Protein AF-A0A2H3D5H8-F1 (afdb_monomer)

Structure (mmCIF, N/CA/C/O backbone):
data_AF-A0A2H3D5H8-F1
#
_entry.id   AF-A0A2H3D5H8-F1
#
loop_
_atom_site.group_PDB
_atom_site.id
_atom_site.type_symbol
_atom_site.label_atom_id
_atom_site.label_alt_id
_atom_site.label_comp_id
_atom_site.label_asym_id
_atom_site.label_entity_id
_atom_site.label_seq_id
_atom_site.pdbx_PDB_ins_code
_atom_site.Cartn_x
_atom_site.Cartn_y
_atom_site.Cartn_z
_atom_site.occupancy
_atom_site.B_iso_or_equiv
_atom_site.auth_seq_id
_atom_site.auth_comp_id
_atom_site.auth_asym_id
_atom_site.auth_atom_id
_atom_site.pdbx_PDB_model_num
ATOM 1 N N . MET A 1 1 ? 24.869 -3.828 25.565 1.00 34.78 1 MET A N 1
ATOM 2 C CA . MET A 1 1 ? 23.868 -3.645 24.497 1.00 34.78 1 MET A CA 1
ATOM 3 C C . MET A 1 1 ? 23.436 -5.035 24.095 1.00 34.78 1 MET A C 1
ATOM 5 O O . MET A 1 1 ? 24.315 -5.829 23.797 1.00 34.78 1 MET A O 1
ATOM 9 N N . ALA A 1 2 ? 22.159 -5.380 24.257 1.00 37.31 2 ALA A N 1
ATOM 10 C CA . ALA A 1 2 ? 21.691 -6.718 23.914 1.00 37.31 2 ALA A CA 1
ATOM 11 C C . ALA A 1 2 ? 21.832 -6.915 22.401 1.00 37.31 2 ALA A C 1
ATOM 13 O O . ALA A 1 2 ? 21.353 -6.075 21.639 1.00 37.31 2 ALA A O 1
ATOM 14 N N . ASP A 1 3 ? 22.508 -7.988 21.995 1.00 39.09 3 ASP A N 1
ATOM 15 C CA . ASP A 1 3 ? 22.533 -8.456 20.615 1.00 39.09 3 ASP A CA 1
ATOM 16 C C . ASP A 1 3 ? 21.090 -8.703 20.166 1.00 39.09 3 ASP A C 1
ATOM 18 O O . ASP A 1 3 ? 20.450 -9.685 20.550 1.00 39.09 3 ASP A O 1
ATOM 22 N N . ILE A 1 4 ? 20.545 -7.773 19.382 1.00 49.34 4 ILE A N 1
ATOM 23 C CA . ILE A 1 4 ? 19.274 -7.974 18.695 1.00 49.34 4 ILE A CA 1
ATOM 24 C C . ILE A 1 4 ? 19.578 -8.979 17.591 1.00 49.34 4 ILE A C 1
ATOM 26 O O . ILE A 1 4 ? 20.107 -8.628 16.540 1.00 49.34 4 ILE A O 1
ATOM 30 N N . ASN A 1 5 ? 19.298 -10.246 17.877 1.00 44.00 5 ASN A N 1
ATOM 31 C CA . ASN A 1 5 ? 19.386 -11.337 16.924 1.00 44.00 5 ASN A CA 1
ATOM 32 C C . ASN A 1 5 ? 18.582 -10.958 15.665 1.00 44.00 5 ASN A C 1
ATOM 34 O O . ASN A 1 5 ? 17.356 -10.887 15.701 1.00 44.00 5 ASN A O 1
ATOM 38 N N . THR A 1 6 ? 19.279 -10.661 14.566 1.00 50.69 6 THR A N 1
ATOM 39 C CA . THR A 1 6 ? 18.721 -10.224 13.273 1.00 50.69 6 THR A CA 1
ATOM 40 C C . THR A 1 6 ? 18.029 -11.349 12.500 1.00 50.69 6 THR A C 1
ATOM 42 O O . THR A 1 6 ? 17.528 -11.131 11.398 1.00 50.69 6 THR A O 1
ATOM 45 N N . SER A 1 7 ? 17.946 -12.548 13.079 1.00 55.38 7 SER A N 1
ATOM 46 C CA . SER A 1 7 ? 17.037 -13.593 12.626 1.00 55.38 7 SER A CA 1
ATOM 47 C C . SER A 1 7 ? 15.598 -13.124 12.829 1.00 55.38 7 SER A C 1
ATOM 49 O O . SER A 1 7 ? 15.135 -13.010 13.965 1.00 55.38 7 SER A O 1
ATOM 51 N N . ILE A 1 8 ? 14.844 -12.940 11.738 1.00 60.12 8 ILE A N 1
ATOM 52 C CA . ILE A 1 8 ? 13.381 -13.050 11.813 1.00 60.12 8 ILE A CA 1
ATOM 53 C C . ILE A 1 8 ? 13.116 -14.368 12.540 1.00 60.12 8 ILE A C 1
ATOM 55 O O . ILE A 1 8 ? 13.592 -15.417 12.106 1.00 60.12 8 ILE A O 1
ATOM 59 N N . SER A 1 9 ? 12.464 -14.306 13.701 1.00 73.94 9 SER A N 1
ATOM 60 C CA . SER A 1 9 ? 12.159 -15.517 14.458 1.00 73.94 9 SER A CA 1
ATOM 61 C C . SER A 1 9 ? 11.411 -16.476 13.534 1.00 73.94 9 SER A C 1
ATOM 63 O O . SER A 1 9 ? 10.476 -16.043 12.859 1.00 73.94 9 SER A O 1
ATOM 65 N N . THR A 1 10 ? 11.793 -17.756 13.501 1.00 77.75 10 THR A N 1
ATOM 66 C CA . THR A 1 10 ? 11.101 -18.815 12.738 1.00 77.75 10 THR A CA 1
ATOM 67 C C . THR A 1 10 ? 9.586 -18.770 12.941 1.00 77.75 10 THR A C 1
ATOM 69 O O . THR A 1 10 ? 8.817 -19.053 12.030 1.00 77.75 10 THR A O 1
ATOM 72 N N . PHE A 1 11 ? 9.153 -18.328 14.124 1.00 79.81 11 PHE A N 1
ATOM 73 C CA . PHE A 1 11 ? 7.761 -18.025 14.418 1.00 79.81 11 PHE A CA 1
ATOM 74 C C . PHE A 1 11 ? 7.143 -17.023 13.424 1.00 79.81 11 PHE A C 1
ATOM 76 O O . PHE A 1 11 ? 6.135 -17.329 12.800 1.00 79.81 11 PHE A O 1
ATOM 83 N N . ILE A 1 12 ? 7.753 -15.848 13.229 1.00 78.88 12 ILE A N 1
ATOM 84 C CA . ILE A 1 12 ? 7.226 -14.779 12.363 1.00 78.88 12 ILE A CA 1
ATOM 85 C C . ILE A 1 12 ? 7.190 -15.225 10.897 1.00 78.88 12 ILE A C 1
ATOM 87 O O . ILE A 1 12 ? 6.209 -14.951 10.203 1.00 78.88 12 ILE A O 1
ATOM 91 N N . SER A 1 13 ? 8.227 -15.911 10.407 1.00 76.25 13 SER A N 1
ATOM 92 C CA . SER A 1 13 ? 8.250 -16.374 9.013 1.00 76.25 13 SER A CA 1
ATOM 93 C C . SER A 1 13 ? 7.143 -17.396 8.740 1.00 76.25 13 SER A C 1
ATOM 95 O O . SER A 1 13 ? 6.462 -17.283 7.725 1.00 76.25 13 SER A O 1
ATOM 97 N N . GLN A 1 14 ? 6.873 -18.300 9.684 1.00 82.88 14 GLN A N 1
ATOM 98 C CA . GLN A 1 14 ? 5.857 -19.350 9.555 1.00 82.88 14 GLN A CA 1
ATOM 99 C C . GLN A 1 14 ? 4.418 -18.906 9.838 1.00 82.88 14 GLN A C 1
ATOM 101 O O . GLN A 1 14 ? 3.493 -19.657 9.533 1.00 82.88 14 GLN A O 1
ATOM 106 N N . LEU A 1 15 ? 4.181 -17.714 10.396 1.00 84.88 15 LEU A N 1
ATOM 107 C CA . LEU A 1 15 ? 2.810 -17.230 10.581 1.00 84.88 15 LEU A CA 1
ATOM 108 C C . LEU A 1 15 ? 2.105 -17.098 9.223 1.00 84.88 15 LEU A C 1
ATOM 110 O O . LEU A 1 15 ? 2.704 -16.518 8.314 1.00 84.88 15 LEU A O 1
ATOM 114 N N . PRO A 1 16 ? 0.870 -17.598 9.054 1.00 85.81 16 PRO A N 1
ATOM 115 C CA . PRO A 1 16 ? 0.063 -17.257 7.891 1.00 85.81 16 PRO A CA 1
ATOM 116 C C . PRO A 1 16 ? -0.276 -15.768 7.959 1.00 85.81 16 PRO A C 1
ATOM 118 O O . PRO A 1 16 ? -0.695 -15.264 9.005 1.00 85.81 16 PRO A O 1
ATOM 121 N N . LYS A 1 17 ? -0.043 -15.047 6.864 1.00 85.19 17 LYS A N 1
ATOM 122 C CA . LYS A 1 17 ? -0.204 -13.588 6.812 1.00 85.19 17 LYS A CA 1
ATOM 123 C C . LYS A 1 17 ? -1.274 -13.188 5.813 1.00 85.19 17 LYS A C 1
ATOM 125 O O . LYS A 1 17 ? -1.493 -13.859 4.806 1.00 85.19 17 LYS A O 1
ATOM 130 N N . VAL A 1 18 ? -1.899 -12.057 6.101 1.00 86.19 18 VAL A N 1
ATOM 131 C CA . VAL A 1 18 ? -2.872 -11.398 5.238 1.00 86.19 18 VAL A CA 1
ATOM 132 C C . VAL A 1 18 ? -2.336 -10.005 4.925 1.00 86.19 18 VAL A C 1
ATOM 134 O O . VAL A 1 18 ? -1.946 -9.271 5.834 1.00 86.19 18 VAL A O 1
ATOM 137 N N . VAL A 1 19 ? -2.295 -9.652 3.645 1.00 86.38 19 VAL A N 1
ATOM 138 C CA . VAL A 1 19 ? -1.956 -8.303 3.176 1.00 86.38 19 VAL A CA 1
ATOM 139 C C . VAL A 1 19 ? -3.246 -7.646 2.714 1.00 86.38 19 VAL A C 1
ATOM 141 O O . VAL A 1 19 ? -3.941 -8.177 1.864 1.00 86.38 19 VAL A O 1
ATOM 144 N N . LEU A 1 20 ? -3.615 -6.521 3.297 1.00 85.62 20 LEU A N 1
ATOM 145 C CA . LEU A 1 20 ? -4.859 -5.817 2.992 1.00 85.62 20 LEU A CA 1
ATOM 146 C C . LEU A 1 20 ? -4.606 -4.471 2.306 1.00 85.62 20 LEU A C 1
ATOM 148 O O . LEU A 1 20 ? -5.529 -3.872 1.757 1.00 85.62 20 LEU A O 1
ATOM 152 N N . HIS A 1 21 ? -3.367 -3.993 2.339 1.00 85.69 21 HIS A N 1
ATOM 153 C CA . HIS A 1 21 ? -2.929 -2.721 1.809 1.00 85.69 21 HIS A CA 1
ATOM 154 C C . HIS A 1 21 ? -1.559 -2.876 1.154 1.00 85.69 21 HIS A C 1
ATOM 156 O O . HIS A 1 21 ? -0.512 -2.701 1.776 1.00 85.69 21 HIS A O 1
ATOM 162 N N . VAL A 1 22 ? -1.562 -3.087 -0.160 1.00 83.75 22 VAL A N 1
ATOM 163 C CA . VAL A 1 22 ? -0.342 -3.021 -0.965 1.00 83.75 22 VAL A CA 1
ATOM 164 C C . VAL A 1 22 ? -0.589 -2.312 -2.287 1.00 83.75 22 VAL A C 1
ATOM 166 O O . VAL A 1 22 ? -1.547 -2.590 -3.010 1.00 83.75 22 VAL A O 1
ATOM 169 N N . HIS A 1 23 ? 0.312 -1.391 -2.619 1.00 83.19 23 HIS A N 1
ATOM 170 C CA . HIS A 1 23 ? 0.364 -0.766 -3.937 1.00 83.19 23 HIS A CA 1
ATOM 171 C C . HIS A 1 23 ? 1.245 -1.627 -4.830 1.00 83.19 23 HIS A C 1
ATOM 173 O O . HIS A 1 23 ? 2.468 -1.498 -4.775 1.00 83.19 23 HIS A O 1
ATOM 179 N N . ILE A 1 24 ? 0.648 -2.489 -5.657 1.00 83.88 24 ILE A N 1
ATOM 180 C CA . ILE A 1 24 ? 1.409 -3.453 -6.471 1.00 83.88 24 ILE A CA 1
ATOM 181 C C . ILE A 1 24 ? 2.462 -2.778 -7.358 1.00 83.88 24 ILE A C 1
ATOM 183 O O . ILE A 1 24 ? 3.596 -3.224 -7.458 1.00 83.88 24 ILE A O 1
ATOM 187 N N . LYS A 1 25 ? 2.151 -1.617 -7.938 1.00 83.62 25 LYS A N 1
ATOM 188 C CA . LYS A 1 25 ? 3.113 -0.850 -8.751 1.00 83.62 25 LYS A CA 1
ATOM 189 C C . LYS A 1 25 ? 4.334 -0.398 -7.941 1.00 83.62 25 LYS A C 1
ATOM 191 O O . LYS A 1 25 ? 5.420 -0.226 -8.480 1.00 83.62 25 LYS A O 1
ATOM 196 N N . GLY A 1 26 ? 4.171 -0.265 -6.628 1.00 81.12 26 GLY A N 1
ATOM 197 C CA . GLY A 1 26 ? 5.237 0.046 -5.691 1.00 81.12 26 GLY A CA 1
ATOM 198 C C . GLY A 1 26 ? 6.045 -1.175 -5.264 1.00 81.12 26 GLY A C 1
ATOM 199 O O . GLY A 1 26 ? 7.067 -0.996 -4.611 1.00 81.12 26 GLY A O 1
ATOM 200 N N . THR A 1 27 ? 5.638 -2.401 -5.599 1.00 85.12 27 THR A N 1
ATOM 201 C CA . THR A 1 27 ? 6.400 -3.626 -5.302 1.00 85.12 27 THR A CA 1
ATOM 202 C C . THR A 1 27 ? 7.392 -3.985 -6.402 1.00 85.12 27 THR A C 1
ATOM 204 O O . THR A 1 27 ? 8.025 -5.028 -6.310 1.00 85.12 27 THR A O 1
ATOM 207 N N . LEU A 1 28 ? 7.539 -3.140 -7.430 1.00 87.81 28 LEU A N 1
ATOM 208 C CA . LEU A 1 28 ? 8.429 -3.366 -8.566 1.00 87.81 28 LEU A CA 1
ATOM 209 C C . LEU A 1 28 ? 9.888 -3.561 -8.103 1.00 87.81 28 LEU A C 1
ATOM 211 O O . LEU A 1 28 ? 10.517 -2.595 -7.651 1.00 87.81 28 LEU A O 1
ATOM 215 N N . PRO A 1 29 ? 10.464 -4.772 -8.244 1.00 89.19 29 PRO A N 1
ATOM 216 C CA . PRO A 1 29 ? 11.865 -5.002 -7.917 1.00 89.19 29 PRO A CA 1
ATOM 217 C C . PRO A 1 29 ? 12.779 -4.186 -8.833 1.00 89.19 29 PRO A C 1
ATOM 219 O O . PRO A 1 29 ? 12.492 -4.016 -10.016 1.00 89.19 29 PRO A O 1
ATOM 222 N N . LEU A 1 30 ? 13.927 -3.723 -8.325 1.00 89.50 30 LEU A N 1
ATOM 223 C CA . LEU A 1 30 ? 14.873 -2.949 -9.145 1.00 89.50 30 LEU A CA 1
ATOM 224 C C . LEU A 1 30 ? 15.433 -3.757 -10.322 1.00 89.50 30 LEU A C 1
ATOM 226 O O . LEU A 1 30 ? 15.722 -3.182 -11.371 1.00 89.50 30 LEU A O 1
ATOM 230 N N . SER A 1 31 ? 15.579 -5.075 -10.162 1.00 91.75 31 SER A N 1
ATOM 231 C CA . SER A 1 31 ? 15.957 -5.988 -11.245 1.00 91.75 31 SER A CA 1
ATOM 232 C C . SER A 1 31 ? 14.922 -5.963 -12.367 1.00 91.75 31 SER A C 1
ATOM 234 O O . SER A 1 31 ? 15.282 -5.731 -13.520 1.00 91.75 31 SER A O 1
ATOM 236 N N . LEU A 1 32 ? 13.639 -6.121 -12.026 1.00 92.62 32 LEU A N 1
ATOM 237 C CA . LEU A 1 32 ? 12.551 -6.066 -12.996 1.00 92.62 32 LEU A CA 1
ATOM 238 C C . LEU A 1 32 ? 12.428 -4.666 -13.608 1.00 92.62 32 LEU A C 1
ATOM 240 O O . LEU A 1 32 ? 12.324 -4.563 -14.825 1.00 92.62 32 LEU A O 1
ATOM 244 N N . HIS A 1 33 ? 12.538 -3.595 -12.812 1.00 91.69 33 HIS A N 1
ATOM 245 C CA . HIS A 1 33 ? 12.578 -2.217 -13.316 1.00 91.69 33 HIS A CA 1
ATOM 246 C C . HIS A 1 33 ? 13.625 -2.086 -14.429 1.00 91.69 33 HIS A C 1
ATOM 248 O O . HIS A 1 33 ? 13.322 -1.633 -15.532 1.00 91.69 33 HIS A O 1
ATOM 254 N N . TRP A 1 34 ? 14.860 -2.511 -14.157 1.00 92.94 34 TRP A N 1
ATOM 255 C CA . TRP A 1 34 ? 15.971 -2.431 -15.103 1.00 92.94 34 TRP A CA 1
ATOM 256 C C . TRP A 1 34 ? 15.736 -3.249 -16.381 1.00 92.94 34 TRP A C 1
ATOM 258 O O . TRP A 1 34 ? 16.062 -2.796 -17.481 1.00 92.94 34 TRP A O 1
ATOM 268 N N . CYS A 1 35 ? 15.172 -4.451 -16.255 1.00 94.81 35 CYS A N 1
ATOM 269 C CA . CYS A 1 35 ? 14.809 -5.286 -17.398 1.00 94.81 35 CYS A CA 1
ATOM 270 C C . CYS A 1 35 ? 13.719 -4.632 -18.256 1.00 94.81 35 CYS A C 1
ATOM 272 O O . CYS A 1 35 ? 13.862 -4.565 -19.477 1.00 94.81 35 CYS A O 1
ATOM 274 N N . LEU A 1 36 ? 12.669 -4.102 -17.626 1.00 95.00 36 LEU A N 1
ATOM 275 C CA . LEU A 1 36 ? 11.554 -3.454 -18.312 1.00 95.00 36 LEU A CA 1
ATOM 276 C C . LEU A 1 36 ? 11.969 -2.154 -19.002 1.00 95.00 36 LEU A C 1
ATOM 278 O O . LEU A 1 36 ? 11.566 -1.919 -20.136 1.00 95.00 36 LEU A O 1
ATOM 282 N N . ALA A 1 37 ? 12.834 -1.348 -18.380 1.00 93.69 37 ALA A N 1
ATOM 283 C CA . ALA A 1 37 ? 13.357 -0.134 -19.005 1.00 93.69 37 ALA A CA 1
ATOM 284 C C . ALA A 1 37 ? 14.056 -0.433 -20.339 1.00 93.69 37 ALA A C 1
ATOM 286 O O . ALA A 1 37 ? 13.830 0.253 -21.333 1.00 93.69 37 ALA A O 1
ATOM 287 N N . GLN A 1 38 ? 14.867 -1.495 -20.380 1.00 93.81 38 GLN A N 1
ATOM 288 C CA . GLN A 1 38 ? 15.534 -1.934 -21.607 1.00 93.81 38 GLN A CA 1
ATOM 289 C C . GLN A 1 38 ? 14.546 -2.514 -22.620 1.00 93.81 38 GLN A C 1
ATOM 291 O O . GLN A 1 38 ? 14.596 -2.135 -23.789 1.00 93.81 38 GLN A O 1
ATOM 296 N N . LYS A 1 39 ? 13.645 -3.403 -22.175 1.00 96.00 39 LYS A N 1
ATOM 297 C CA . LYS A 1 39 ? 12.607 -4.023 -23.017 1.00 96.00 39 LYS A CA 1
ATOM 298 C C . LYS A 1 39 ? 11.759 -2.966 -23.728 1.00 96.00 39 LYS A C 1
ATOM 300 O O . LYS A 1 39 ? 11.499 -3.089 -24.919 1.00 96.00 39 LYS A O 1
ATOM 305 N N . ASN A 1 40 ? 11.365 -1.928 -22.995 1.00 95.38 40 ASN A N 1
ATOM 306 C CA . ASN A 1 40 ? 10.438 -0.897 -23.449 1.00 95.38 40 ASN A CA 1
ATOM 307 C C . ASN A 1 40 ? 11.137 0.368 -23.973 1.00 95.38 40 ASN A C 1
ATOM 309 O O . ASN A 1 40 ? 10.473 1.369 -24.231 1.00 95.38 40 ASN A O 1
ATOM 313 N N . TYR A 1 41 ? 12.465 0.338 -24.142 1.00 93.94 41 TYR A N 1
ATOM 314 C CA . TYR A 1 41 ? 13.269 1.461 -24.640 1.00 93.94 41 TYR A CA 1
ATOM 315 C C . TYR A 1 41 ? 13.082 2.769 -23.847 1.00 93.94 41 TYR A C 1
ATOM 317 O O . TYR A 1 41 ? 13.181 3.865 -24.404 1.00 93.94 41 TYR A O 1
ATOM 325 N N . ILE A 1 42 ? 12.834 2.665 -22.539 1.00 91.75 42 ILE A N 1
ATOM 326 C CA . ILE A 1 42 ? 12.686 3.816 -21.647 1.00 91.75 42 ILE A CA 1
ATOM 327 C C . ILE A 1 42 ? 14.082 4.305 -21.238 1.00 91.75 42 ILE A C 1
ATOM 329 O O . ILE A 1 42 ? 14.846 3.554 -20.622 1.00 91.75 42 ILE A O 1
ATOM 333 N N . PRO A 1 43 ? 14.458 5.553 -21.567 1.00 88.38 43 PRO A N 1
ATOM 334 C CA . PRO A 1 43 ? 15.763 6.078 -21.205 1.00 88.38 43 PRO A CA 1
ATOM 335 C C . PRO A 1 43 ? 15.852 6.298 -19.692 1.00 88.38 43 PRO A C 1
ATOM 337 O O . PRO A 1 43 ? 14.982 6.921 -19.090 1.00 88.38 43 PRO A O 1
ATOM 340 N N . LEU A 1 44 ? 16.961 5.864 -19.089 1.00 85.00 44 LEU A N 1
ATOM 341 C CA . LEU A 1 44 ? 17.262 6.058 -17.667 1.00 85.00 44 LEU A CA 1
ATOM 342 C C . LEU A 1 44 ? 18.440 7.039 -17.486 1.00 85.00 44 LEU A C 1
ATOM 344 O O . LEU A 1 44 ? 19.526 6.641 -17.056 1.00 8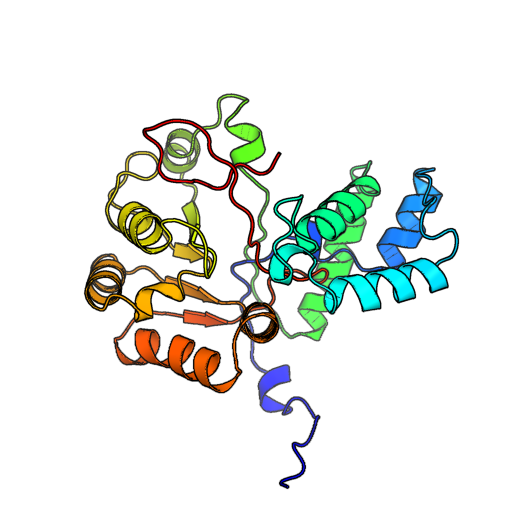5.00 44 LEU A O 1
ATOM 348 N N . PRO A 1 45 ? 18.284 8.332 -17.836 1.00 76.12 45 PRO A N 1
ATOM 349 C CA . PRO A 1 45 ? 19.406 9.270 -17.948 1.00 76.12 45 PRO A CA 1
ATOM 350 C C . PRO A 1 45 ? 20.106 9.542 -16.611 1.00 76.12 45 PRO A C 1
ATOM 352 O O . PRO A 1 45 ? 21.305 9.804 -16.579 1.00 76.12 45 PRO A O 1
ATOM 355 N N . LEU A 1 46 ? 19.374 9.455 -15.498 1.00 75.44 46 LEU A N 1
ATOM 356 C CA . LEU A 1 46 ? 19.917 9.666 -14.155 1.00 75.44 46 LEU A CA 1
ATOM 357 C C . LEU A 1 46 ? 20.707 8.452 -13.631 1.00 75.44 46 LEU A C 1
ATOM 359 O O . LEU A 1 46 ? 21.417 8.568 -12.634 1.00 75.44 46 LEU A O 1
ATOM 363 N N . TYR A 1 47 ? 20.577 7.286 -14.267 1.00 81.56 47 TYR A N 1
ATOM 364 C CA . TYR A 1 47 ? 21.184 6.033 -13.822 1.00 81.56 47 TYR A CA 1
ATOM 365 C C . TYR A 1 47 ? 21.401 5.092 -15.019 1.00 81.56 47 TYR A C 1
ATOM 367 O O . TYR A 1 47 ? 20.639 4.151 -15.232 1.00 81.56 47 TYR A O 1
ATOM 375 N N . PRO A 1 48 ? 22.492 5.292 -15.783 1.00 81.56 48 PRO A N 1
ATOM 376 C CA . PRO A 1 48 ? 22.736 4.561 -17.030 1.00 81.56 48 PRO A CA 1
ATOM 377 C C . PRO A 1 48 ? 23.138 3.090 -16.831 1.00 81.56 48 PRO A C 1
ATOM 379 O O . PRO A 1 48 ? 23.435 2.400 -17.800 1.00 81.56 48 PRO A O 1
ATOM 382 N N . THR A 1 49 ? 23.207 2.601 -15.589 1.00 89.12 49 THR A N 1
ATOM 383 C CA . THR A 1 49 ? 23.595 1.223 -15.264 1.00 89.12 49 THR A CA 1
ATOM 384 C C . THR A 1 49 ? 22.714 0.671 -14.150 1.00 89.12 49 THR A C 1
ATOM 386 O O . THR A 1 49 ? 22.269 1.414 -13.274 1.00 89.12 49 THR A O 1
ATOM 389 N N . TYR A 1 50 ? 22.561 -0.653 -14.096 1.00 89.88 50 TYR A N 1
ATOM 390 C CA . TYR A 1 50 ? 21.845 -1.302 -12.998 1.00 89.88 50 TYR A CA 1
ATOM 391 C C . TYR A 1 50 ? 22.445 -0.960 -11.622 1.00 89.88 50 TYR A C 1
ATOM 393 O O . TYR A 1 50 ? 21.733 -0.710 -10.651 1.00 89.88 50 TYR A O 1
ATOM 401 N N . LYS A 1 51 ? 23.777 -0.856 -11.545 1.00 91.25 51 LYS A N 1
ATOM 402 C CA . LYS A 1 51 ? 24.479 -0.473 -10.314 1.00 91.25 51 LYS A CA 1
ATOM 403 C C . LYS A 1 51 ? 24.144 0.957 -9.876 1.00 91.25 51 LYS A C 1
ATOM 405 O O . LYS A 1 51 ? 23.967 1.191 -8.682 1.00 91.25 51 LYS A O 1
ATOM 410 N N . SER A 1 52 ? 24.056 1.907 -10.810 1.00 88.56 52 SER A N 1
ATOM 411 C CA . SER A 1 52 ? 23.674 3.286 -10.483 1.00 88.56 52 SER A CA 1
ATOM 412 C C . SER A 1 52 ? 22.194 3.411 -10.121 1.00 88.56 52 SER A C 1
ATOM 414 O O . SER A 1 52 ? 21.878 4.216 -9.249 1.00 88.56 52 SER A O 1
ATOM 416 N N . LEU A 1 53 ? 21.314 2.570 -10.679 1.00 86.50 53 LEU A N 1
ATOM 417 C CA . LEU A 1 53 ? 19.915 2.466 -10.247 1.00 86.50 53 LEU A CA 1
ATOM 418 C C . LEU A 1 53 ? 19.820 2.028 -8.776 1.00 86.50 53 LEU A C 1
ATOM 420 O O . LEU A 1 53 ? 19.167 2.697 -7.975 1.00 86.50 53 LEU A O 1
ATOM 424 N N . ILE A 1 54 ? 20.524 0.954 -8.397 1.00 86.12 54 ILE A N 1
ATOM 425 C CA . ILE A 1 54 ? 20.576 0.482 -7.001 1.00 86.12 54 ILE A CA 1
ATOM 426 C C . ILE A 1 54 ? 21.101 1.582 -6.072 1.00 86.12 54 ILE A C 1
ATOM 428 O O . ILE A 1 54 ? 20.501 1.851 -5.031 1.00 86.12 54 ILE A O 1
ATOM 432 N N . ALA A 1 55 ? 22.207 2.233 -6.448 1.00 85.19 55 ALA A N 1
ATOM 433 C CA . ALA A 1 55 ? 22.808 3.294 -5.645 1.00 85.19 55 ALA A CA 1
ATOM 434 C C . ALA A 1 55 ? 21.860 4.489 -5.459 1.00 85.19 55 ALA A C 1
ATOM 436 O O . ALA A 1 55 ? 21.744 5.013 -4.352 1.00 85.19 55 ALA A O 1
ATOM 437 N N . LEU A 1 56 ? 21.143 4.890 -6.513 1.00 81.81 56 LEU A N 1
ATOM 438 C CA . LEU A 1 56 ? 20.163 5.967 -6.433 1.00 81.81 56 LEU A CA 1
ATOM 439 C C . LEU A 1 56 ? 19.033 5.615 -5.469 1.00 81.81 56 LEU A C 1
ATOM 441 O O . LEU A 1 56 ? 18.710 6.419 -4.599 1.00 81.81 56 LEU A O 1
ATOM 445 N N . TYR A 1 57 ? 18.446 4.425 -5.591 1.00 78.88 57 TYR A N 1
ATOM 446 C CA . TYR A 1 57 ? 17.353 4.025 -4.709 1.00 78.88 57 TYR A CA 1
ATOM 447 C C . TYR A 1 57 ? 17.824 3.892 -3.256 1.00 78.88 57 TYR A C 1
ATOM 449 O O . TYR A 1 57 ? 17.120 4.343 -2.358 1.00 78.88 57 TYR A O 1
ATOM 4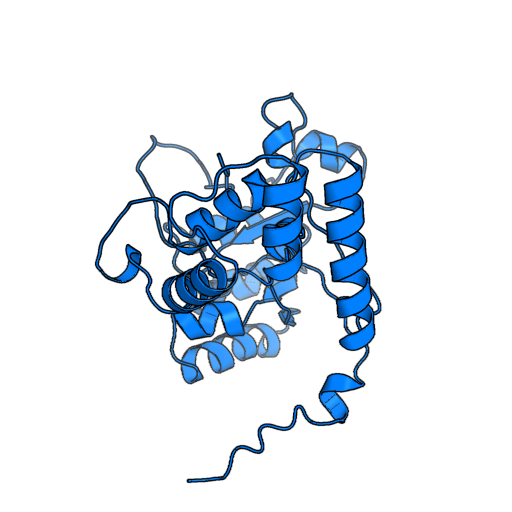57 N N . ALA A 1 58 ? 19.045 3.408 -3.004 1.00 78.06 58 ALA A N 1
ATOM 458 C CA . ALA A 1 58 ? 19.639 3.409 -1.662 1.00 78.06 58 ALA A CA 1
ATOM 459 C C . ALA A 1 58 ? 19.739 4.821 -1.051 1.00 78.06 58 ALA A C 1
ATOM 461 O O . ALA A 1 58 ? 19.544 4.989 0.154 1.00 78.06 58 ALA A O 1
ATOM 462 N N . ILE A 1 59 ? 19.993 5.842 -1.874 1.00 75.56 59 ILE A N 1
ATOM 463 C CA . ILE A 1 59 ? 19.981 7.250 -1.457 1.00 75.56 59 ILE A CA 1
ATOM 464 C C . ILE A 1 59 ? 18.541 7.734 -1.266 1.00 75.56 59 ILE A C 1
ATOM 466 O O . ILE A 1 59 ? 18.215 8.231 -0.194 1.00 75.56 59 ILE A O 1
ATOM 470 N N . MET A 1 60 ? 17.660 7.561 -2.255 1.00 72.12 60 MET A N 1
ATOM 471 C CA . MET A 1 60 ? 16.263 8.025 -2.202 1.00 72.12 60 MET A CA 1
ATOM 472 C C . MET A 1 60 ? 15.484 7.427 -1.026 1.00 72.12 60 MET A C 1
ATOM 474 O O . MET A 1 60 ? 14.617 8.088 -0.460 1.00 72.12 60 MET A O 1
ATOM 478 N N . TYR A 1 61 ? 15.809 6.199 -0.616 1.00 65.50 61 TYR A N 1
ATOM 479 C CA . TYR A 1 61 ? 15.192 5.574 0.551 1.00 65.50 61 TYR A CA 1
ATOM 480 C C . TYR A 1 61 ? 15.575 6.233 1.879 1.00 65.50 61 TYR A C 1
ATOM 482 O O . TYR A 1 61 ? 14.779 6.174 2.817 1.00 65.50 61 TYR A O 1
ATOM 490 N N . ASN A 1 62 ? 16.753 6.855 1.957 1.00 66.88 62 ASN A N 1
ATOM 491 C CA . ASN A 1 62 ? 17.299 7.433 3.187 1.00 66.88 62 ASN A CA 1
ATOM 492 C C . ASN A 1 62 ? 17.286 8.972 3.191 1.00 66.88 62 ASN A C 1
ATOM 494 O O . ASN A 1 62 ? 17.279 9.583 4.256 1.00 66.88 62 ASN A O 1
ATOM 498 N N . HIS A 1 63 ? 17.248 9.611 2.021 1.00 67.81 63 HIS A N 1
ATOM 499 C CA . HIS A 1 63 ? 17.290 11.062 1.864 1.00 67.81 63 HIS A CA 1
ATOM 500 C C . HIS A 1 63 ? 15.935 11.604 1.422 1.00 67.81 63 HIS A C 1
ATOM 502 O O . HIS A 1 63 ? 15.537 11.455 0.273 1.00 67.81 63 HIS A O 1
ATOM 508 N N . ARG A 1 64 ? 15.246 12.268 2.352 1.00 68.94 64 ARG A N 1
ATOM 509 C CA . ARG A 1 64 ? 13.909 12.842 2.167 1.00 68.94 64 ARG A CA 1
ATOM 510 C C . ARG A 1 64 ? 14.025 14.356 2.045 1.00 68.94 64 ARG A C 1
ATOM 512 O O . ARG A 1 64 ? 14.281 15.031 3.040 1.00 68.94 64 ARG A O 1
ATOM 519 N N . GLN A 1 65 ? 13.857 14.882 0.838 1.00 67.69 65 GLN A N 1
ATOM 520 C CA . GLN A 1 65 ? 13.982 16.322 0.572 1.00 67.69 65 GLN A CA 1
ATOM 521 C C . GLN A 1 65 ? 12.912 17.118 1.332 1.00 67.69 65 GLN A C 1
ATOM 523 O O . GLN A 1 65 ? 13.186 18.185 1.878 1.00 67.69 65 GLN A O 1
ATOM 528 N N . GLU A 1 66 ? 11.726 16.531 1.490 1.00 73.94 66 GLU A N 1
ATOM 529 C CA . GLU A 1 66 ? 10.606 17.130 2.216 1.00 73.94 66 GLU A CA 1
ATOM 530 C C . GLU A 1 66 ? 10.881 17.378 3.711 1.00 73.94 66 GLU A C 1
ATOM 532 O O . GLU A 1 66 ? 10.327 18.305 4.298 1.00 73.94 66 GLU A O 1
ATOM 537 N N . MET A 1 67 ? 11.792 16.620 4.334 1.00 68.56 67 MET A N 1
ATOM 538 C CA . MET A 1 67 ? 12.194 16.842 5.734 1.00 68.56 67 MET A CA 1
ATOM 539 C C . MET A 1 67 ? 13.061 18.096 5.901 1.00 68.56 67 MET A C 1
ATOM 541 O O . MET A 1 67 ? 13.233 18.588 7.012 1.00 68.56 67 MET A O 1
ATOM 545 N N . GLN A 1 68 ? 13.601 18.622 4.801 1.00 69.50 68 GLN A N 1
ATOM 546 C CA . GLN A 1 68 ? 14.398 19.849 4.767 1.00 69.50 68 GLN A CA 1
ATOM 547 C C . GLN A 1 68 ? 13.558 21.067 4.348 1.00 69.50 68 GLN A C 1
ATOM 549 O O . GLN A 1 68 ? 14.108 22.129 4.067 1.00 69.50 68 GLN A O 1
ATOM 554 N N . GLY A 1 69 ? 12.226 20.926 4.313 1.00 70.31 69 GLY A N 1
ATOM 555 C CA . GLY A 1 69 ? 11.293 21.994 3.951 1.00 70.31 69 GLY A CA 1
ATOM 556 C C . GLY A 1 69 ? 11.006 22.115 2.453 1.00 70.31 69 GLY A C 1
ATOM 557 O O . GLY A 1 69 ? 10.344 23.073 2.048 1.00 70.31 69 GLY A O 1
ATOM 558 N N . ASP A 1 70 ? 11.470 21.170 1.626 1.00 71.19 70 ASP A N 1
ATOM 559 C CA . ASP A 1 70 ? 11.076 21.113 0.219 1.00 71.19 70 ASP A CA 1
ATOM 560 C C . ASP A 1 70 ? 9.606 20.675 0.086 1.00 71.19 70 ASP A C 1
ATOM 562 O O . ASP A 1 70 ? 9.189 19.645 0.607 1.00 71.19 70 ASP A O 1
ATOM 566 N N . ASN A 1 71 ? 8.815 21.465 -0.637 1.00 71.69 71 ASN A N 1
ATOM 567 C CA . ASN A 1 71 ? 7.402 21.191 -0.907 1.00 71.69 71 ASN A CA 1
ATOM 568 C C . ASN A 1 71 ? 7.170 20.618 -2.320 1.00 71.69 71 ASN A C 1
ATOM 570 O O . ASN A 1 71 ? 6.041 20.652 -2.821 1.00 71.69 71 ASN A O 1
ATOM 574 N N . SER A 1 72 ? 8.230 20.164 -2.995 1.00 75.44 72 SER A N 1
ATOM 575 C CA . SER A 1 72 ? 8.167 19.451 -4.271 1.00 75.44 72 SER A CA 1
ATOM 576 C C . SER A 1 72 ? 7.560 18.048 -4.115 1.00 75.44 72 SER A C 1
ATOM 578 O O . SER A 1 72 ? 7.095 17.666 -3.039 1.00 75.44 72 SER A O 1
ATOM 580 N N . LEU A 1 73 ? 7.485 17.289 -5.216 1.00 70.94 73 LEU A N 1
ATOM 581 C CA . LEU A 1 73 ? 6.940 15.934 -5.195 1.00 70.94 73 LEU A CA 1
ATOM 582 C C . LEU A 1 73 ? 7.730 15.078 -4.179 1.00 70.94 73 LEU A C 1
ATOM 584 O O . LEU A 1 73 ? 8.939 14.916 -4.362 1.00 70.94 73 LEU A O 1
ATOM 588 N N . PRO A 1 74 ? 7.068 14.506 -3.154 1.00 76.12 74 PRO A N 1
ATOM 589 C CA . PRO A 1 74 ? 7.714 13.703 -2.124 1.00 76.12 74 PRO A CA 1
ATOM 590 C C . PRO A 1 74 ? 8.647 12.649 -2.714 1.00 76.12 74 PRO A C 1
ATOM 592 O O . PRO A 1 74 ? 8.318 12.009 -3.719 1.00 76.12 74 PRO A O 1
ATOM 595 N N . THR A 1 75 ? 9.783 12.419 -2.054 1.00 74.25 75 THR A N 1
ATOM 596 C CA . THR A 1 75 ? 10.851 11.551 -2.578 1.00 74.25 75 THR A CA 1
ATOM 597 C C . THR A 1 75 ? 10.336 10.156 -2.963 1.00 74.25 75 THR A C 1
ATOM 599 O O . THR A 1 75 ? 10.732 9.602 -3.990 1.00 74.25 75 THR A O 1
ATOM 602 N N . PHE A 1 76 ? 9.395 9.605 -2.190 1.00 73.94 76 PHE A N 1
ATOM 603 C CA . PHE A 1 76 ? 8.745 8.333 -2.515 1.00 73.94 76 PHE A CA 1
ATOM 604 C C . PHE A 1 76 ? 7.885 8.384 -3.766 1.00 73.94 76 PHE A C 1
ATOM 606 O O . PHE A 1 76 ? 7.990 7.477 -4.581 1.00 73.94 76 PHE A O 1
ATOM 613 N N . LEU A 1 77 ? 7.060 9.420 -3.932 1.00 76.06 77 LEU A N 1
ATOM 614 C CA . LEU A 1 77 ? 6.224 9.535 -5.122 1.00 76.06 77 LEU A CA 1
ATOM 615 C C . LEU A 1 77 ? 7.104 9.628 -6.361 1.00 76.06 77 LEU A C 1
ATOM 617 O O . LEU A 1 77 ? 6.838 8.952 -7.344 1.00 76.06 77 LEU A O 1
ATOM 621 N N . LYS A 1 78 ? 8.220 10.356 -6.287 1.00 78.50 78 LYS A N 1
ATOM 622 C CA . LYS A 1 78 ? 9.194 10.389 -7.380 1.00 78.50 78 LYS A CA 1
ATOM 623 C C . LYS A 1 78 ? 9.738 8.997 -7.732 1.00 78.50 78 LYS A C 1
ATOM 625 O O . LYS A 1 78 ? 9.833 8.675 -8.911 1.00 78.50 78 LYS A O 1
ATOM 630 N N . ALA A 1 79 ? 10.073 8.173 -6.737 1.00 77.62 79 ALA A N 1
ATOM 631 C CA . ALA A 1 79 ? 10.519 6.795 -6.969 1.00 77.62 79 ALA A CA 1
ATOM 632 C C . ALA A 1 79 ? 9.392 5.907 -7.525 1.00 77.62 79 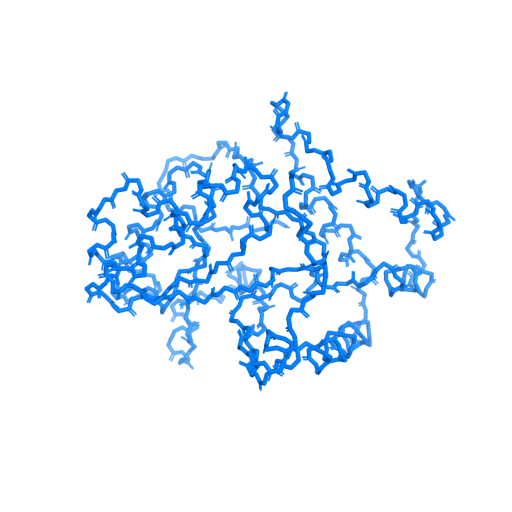ALA A C 1
ATOM 634 O O . ALA A 1 79 ? 9.598 5.167 -8.480 1.00 77.62 79 ALA A O 1
ATOM 635 N N . TYR A 1 80 ? 8.196 6.009 -6.948 1.00 77.88 80 TYR A N 1
ATOM 636 C CA . TYR A 1 80 ? 7.015 5.246 -7.336 1.00 77.88 80 TYR A CA 1
ATOM 637 C C . TYR A 1 80 ? 6.594 5.544 -8.780 1.00 77.88 80 TYR A C 1
ATOM 639 O O . TYR A 1 80 ? 6.506 4.626 -9.591 1.00 77.88 80 TYR A O 1
ATOM 647 N N . TYR A 1 81 ? 6.412 6.820 -9.130 1.00 81.25 81 TYR A N 1
ATOM 648 C CA . TYR A 1 81 ? 6.071 7.243 -10.489 1.00 81.25 81 TYR A CA 1
ATOM 649 C C . TYR A 1 81 ? 7.174 6.896 -11.489 1.00 81.25 81 TYR A C 1
ATOM 651 O O . TYR A 1 81 ? 6.864 6.338 -12.536 1.00 81.25 81 TYR A O 1
ATOM 659 N N . GLY A 1 82 ? 8.448 7.108 -11.138 1.00 79.94 82 GLY A N 1
ATOM 660 C CA . GLY A 1 82 ? 9.567 6.703 -11.994 1.00 79.94 82 GLY A CA 1
ATOM 661 C C . GLY A 1 82 ? 9.628 5.189 -12.234 1.00 79.94 82 GLY A C 1
ATOM 662 O O . GLY A 1 82 ? 10.005 4.752 -13.313 1.00 79.94 82 GLY A O 1
ATOM 663 N N . GLY A 1 83 ? 9.220 4.368 -11.261 1.00 81.25 83 GLY A N 1
ATOM 664 C CA . GLY A 1 83 ? 9.056 2.925 -11.457 1.00 81.25 83 GLY A CA 1
ATOM 665 C C . GLY A 1 83 ? 7.877 2.567 -12.364 1.00 81.25 83 GLY A C 1
ATOM 666 O O . GLY A 1 83 ? 7.961 1.619 -13.136 1.00 81.25 83 GLY A O 1
ATOM 667 N N . MET A 1 84 ? 6.786 3.332 -12.325 1.00 84.00 84 MET A N 1
ATOM 668 C CA . MET A 1 84 ? 5.640 3.085 -13.205 1.00 84.00 84 MET A CA 1
ATOM 669 C C . MET A 1 84 ? 5.931 3.398 -14.673 1.00 84.00 84 MET A C 1
ATOM 671 O O . MET A 1 84 ? 5.320 2.783 -15.541 1.00 84.00 84 MET A O 1
ATOM 675 N N . GLU A 1 85 ? 6.880 4.291 -14.966 1.00 87.38 85 GLU A N 1
ATOM 676 C CA . GLU A 1 85 ? 7.260 4.642 -16.342 1.00 87.38 85 GLU A CA 1
ATOM 677 C C . GLU A 1 85 ? 7.745 3.437 -17.160 1.00 87.38 85 GLU A C 1
ATOM 679 O O . GLU A 1 85 ? 7.633 3.448 -18.383 1.00 87.38 85 GLU A O 1
ATOM 684 N N . VAL A 1 86 ? 8.245 2.372 -16.524 1.00 90.69 86 VAL A N 1
ATOM 685 C CA . VAL A 1 86 ? 8.725 1.184 -17.250 1.00 90.69 86 VAL A CA 1
ATOM 686 C C . VAL A 1 86 ? 7.645 0.127 -17.499 1.00 90.69 86 VAL A C 1
ATOM 688 O O . VAL A 1 86 ? 7.896 -0.809 -18.252 1.00 90.69 86 VAL A O 1
ATOM 691 N N . LEU A 1 87 ? 6.452 0.266 -16.913 1.00 89.56 87 LEU A N 1
ATOM 692 C CA . LEU A 1 87 ? 5.323 -0.659 -17.080 1.00 89.56 87 LEU A CA 1
ATOM 693 C C . LEU A 1 87 ? 4.445 -0.193 -18.253 1.00 89.56 87 LEU A C 1
ATOM 695 O O . LEU A 1 87 ? 3.603 0.686 -18.082 1.00 89.56 87 LEU A O 1
ATOM 699 N N . GLN A 1 88 ? 4.648 -0.755 -19.448 1.00 90.44 88 GLN A N 1
ATOM 700 C CA . GLN A 1 8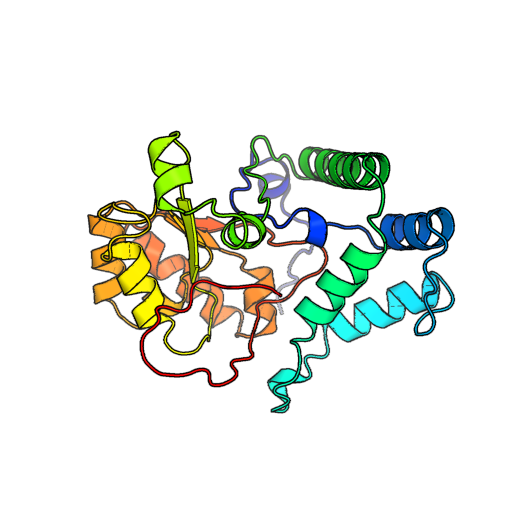8 ? 4.021 -0.258 -20.685 1.00 90.44 88 GLN A CA 1
ATOM 701 C C . GLN A 1 88 ? 2.976 -1.214 -21.260 1.00 90.44 88 GLN A C 1
ATOM 703 O O . GLN A 1 88 ? 1.962 -0.786 -21.809 1.00 90.44 88 GLN A O 1
ATOM 708 N N . THR A 1 89 ? 3.221 -2.515 -21.150 1.00 90.56 89 THR A N 1
ATOM 709 C CA . THR A 1 89 ? 2.408 -3.565 -21.768 1.00 90.56 89 THR A CA 1
ATOM 710 C C . THR A 1 89 ? 1.735 -4.434 -20.713 1.00 90.56 89 THR A C 1
ATOM 712 O O . THR A 1 89 ? 2.195 -4.512 -19.576 1.00 90.56 89 THR A O 1
ATOM 715 N N . GLU A 1 90 ? 0.664 -5.133 -21.093 1.00 92.00 90 GLU A N 1
ATOM 716 C CA . GLU A 1 90 ? -0.010 -6.116 -20.230 1.00 92.00 90 GLU A CA 1
ATOM 717 C C . GLU A 1 90 ? 0.975 -7.141 -19.644 1.00 92.00 90 GLU A C 1
ATOM 719 O O . GLU A 1 90 ? 0.922 -7.452 -18.456 1.00 92.00 90 GLU A O 1
ATOM 724 N N . GLU A 1 91 ? 1.927 -7.603 -20.457 1.00 96.25 91 GLU A N 1
ATOM 725 C CA . GLU A 1 91 ? 2.970 -8.542 -20.041 1.00 96.25 91 GLU A CA 1
ATOM 726 C C . GLU A 1 91 ? 3.851 -7.975 -18.914 1.00 96.25 91 GLU A C 1
ATOM 728 O O . GLU A 1 91 ? 4.294 -8.710 -18.034 1.00 96.25 91 GLU A O 1
ATOM 733 N N . ASP A 1 92 ? 4.091 -6.662 -18.890 1.00 94.12 92 ASP A N 1
ATOM 734 C CA . ASP A 1 92 ? 4.901 -6.030 -17.845 1.00 94.12 92 ASP A CA 1
ATOM 735 C C . ASP A 1 92 ? 4.170 -6.046 -16.498 1.00 94.12 92 ASP A C 1
ATOM 737 O O . ASP A 1 92 ? 4.774 -6.337 -15.463 1.00 94.12 92 ASP A O 1
ATOM 741 N N . PHE A 1 93 ? 2.855 -5.805 -16.515 1.00 91.56 93 PHE A N 1
ATOM 742 C CA . PHE A 1 93 ? 2.005 -5.938 -15.331 1.00 91.56 93 PHE A CA 1
ATOM 743 C C . PHE A 1 93 ? 1.870 -7.398 -14.891 1.00 91.56 93 PHE A C 1
ATOM 745 O O . PHE A 1 93 ? 1.906 -7.667 -13.691 1.00 91.56 93 PHE A O 1
ATOM 752 N N . TYR A 1 94 ? 1.780 -8.343 -15.831 1.00 94.75 94 TYR A N 1
ATOM 753 C CA . TYR A 1 94 ? 1.816 -9.774 -15.526 1.00 94.75 94 TYR A CA 1
ATOM 754 C C . TYR A 1 94 ? 3.119 -10.154 -14.811 1.00 94.75 94 TYR A C 1
ATOM 756 O O . TYR A 1 94 ? 3.084 -10.762 -13.743 1.00 94.75 94 TYR A O 1
ATOM 764 N N . ASN A 1 95 ? 4.271 -9.737 -15.341 1.00 95.50 95 ASN A N 1
ATOM 765 C CA . ASN A 1 95 ? 5.572 -10.023 -14.736 1.00 95.50 95 ASN A CA 1
ATOM 766 C C . ASN A 1 95 ? 5.707 -9.389 -13.343 1.00 95.50 95 ASN A C 1
ATOM 768 O O . ASN A 1 95 ? 6.169 -10.049 -12.415 1.00 95.50 95 ASN A O 1
ATOM 772 N N . LEU A 1 96 ? 5.240 -8.148 -13.165 1.00 92.06 96 LEU A N 1
ATOM 773 C CA . LEU A 1 96 ? 5.181 -7.490 -11.856 1.00 92.06 96 LEU A CA 1
ATOM 774 C C . LEU A 1 96 ? 4.334 -8.281 -10.847 1.00 92.06 96 LEU A C 1
ATOM 776 O O . LEU A 1 96 ? 4.750 -8.473 -9.704 1.00 92.06 96 LEU A O 1
ATOM 780 N N . MET A 1 97 ? 3.156 -8.746 -11.267 1.00 93.06 97 MET A N 1
ATOM 781 C CA . MET A 1 97 ? 2.280 -9.568 -10.432 1.00 93.06 97 MET A CA 1
ATOM 782 C C . MET A 1 97 ? 2.946 -10.886 -10.034 1.00 93.06 97 MET A C 1
ATOM 784 O O . MET A 1 97 ? 2.892 -11.271 -8.866 1.00 93.06 97 MET A O 1
ATOM 788 N N . MET A 1 98 ? 3.602 -11.562 -10.979 1.00 95.44 98 MET A N 1
ATOM 789 C CA . MET A 1 98 ? 4.269 -12.840 -10.725 1.00 95.44 98 MET A CA 1
ATOM 790 C C . MET A 1 98 ? 5.462 -12.705 -9.772 1.00 95.44 98 MET A C 1
ATOM 792 O O . MET A 1 98 ? 5.616 -13.547 -8.887 1.00 95.44 98 MET A O 1
ATOM 796 N N . GLU A 1 99 ? 6.253 -11.633 -9.885 1.00 92.56 99 GLU A N 1
ATOM 797 C CA . GLU A 1 99 ? 7.306 -11.304 -8.909 1.00 92.56 99 GLU A CA 1
ATOM 798 C C . GLU A 1 99 ? 6.724 -11.126 -7.500 1.00 92.56 99 GLU A C 1
ATOM 800 O O . GLU A 1 99 ? 7.237 -11.675 -6.521 1.00 92.56 99 GLU A O 1
ATOM 805 N N . TYR A 1 100 ? 5.605 -10.403 -7.381 1.00 90.69 100 TYR A N 1
ATOM 806 C CA . TYR A 1 100 ? 4.968 -10.199 -6.083 1.00 90.69 100 TYR A CA 1
ATOM 807 C C . TYR A 1 100 ? 4.387 -11.493 -5.502 1.00 90.69 100 TYR A C 1
ATOM 809 O O . TYR A 1 100 ? 4.515 -11.728 -4.303 1.00 90.69 100 TYR A O 1
ATOM 817 N N . PHE A 1 101 ? 3.798 -12.368 -6.322 1.00 93.12 101 PHE A N 1
ATOM 818 C CA . PHE A 1 101 ? 3.308 -13.669 -5.860 1.00 93.12 101 PHE A CA 1
ATOM 819 C C . PHE A 1 101 ? 4.431 -14.583 -5.372 1.00 93.12 101 PHE A C 1
ATOM 821 O O . PHE A 1 101 ? 4.271 -15.216 -4.329 1.00 93.12 101 PHE A O 1
ATOM 828 N N . ALA A 1 102 ? 5.573 -14.620 -6.065 1.00 93.12 102 ALA A N 1
ATOM 829 C CA . ALA A 1 102 ? 6.739 -15.368 -5.600 1.00 93.12 102 ALA A CA 1
ATOM 830 C C . ALA A 1 102 ? 7.183 -14.876 -4.213 1.00 93.12 102 ALA A C 1
ATOM 832 O O . ALA A 1 102 ? 7.309 -15.663 -3.273 1.00 93.12 102 ALA A O 1
ATOM 833 N N . LYS A 1 103 ? 7.282 -13.553 -4.044 1.00 87.44 103 LYS A N 1
ATOM 834 C CA . LYS A 1 103 ? 7.579 -12.939 -2.746 1.00 87.44 103 LYS A CA 1
ATOM 835 C C . LYS A 1 103 ? 6.518 -13.248 -1.684 1.00 87.44 103 LYS A C 1
ATOM 837 O O . LYS A 1 103 ? 6.854 -13.488 -0.525 1.00 87.44 103 LYS A O 1
ATOM 842 N N . ALA A 1 104 ? 5.241 -13.228 -2.054 1.00 87.50 104 ALA A N 1
ATOM 843 C CA . ALA A 1 104 ? 4.140 -13.498 -1.140 1.00 87.50 104 ALA A CA 1
ATOM 844 C C . ALA A 1 104 ? 4.214 -14.923 -0.572 1.00 87.50 104 ALA A C 1
ATOM 846 O O . ALA A 1 104 ? 4.044 -15.107 0.636 1.00 87.50 104 ALA A O 1
ATOM 847 N N . VAL A 1 105 ? 4.546 -15.907 -1.415 1.00 91.56 105 VAL A N 1
ATOM 848 C CA . VAL A 1 105 ? 4.787 -17.296 -0.997 1.00 91.56 105 VAL A CA 1
ATOM 849 C C . VAL A 1 105 ? 5.963 -17.375 -0.023 1.00 91.56 105 VAL A C 1
ATOM 851 O O . VAL A 1 105 ? 5.808 -17.940 1.061 1.00 91.56 105 VAL A O 1
ATOM 854 N N . ASP A 1 106 ? 7.093 -16.740 -0.343 1.00 87.69 106 ASP A N 1
ATOM 855 C CA . ASP A 1 106 ? 8.282 -16.722 0.525 1.00 87.69 106 ASP A CA 1
ATOM 856 C C . ASP A 1 106 ? 8.006 -16.089 1.899 1.00 87.69 106 ASP A C 1
ATOM 858 O O . ASP A 1 106 ? 8.589 -16.473 2.916 1.00 87.69 106 ASP A O 1
ATOM 862 N N . MET A 1 107 ? 7.085 -15.125 1.953 1.00 84.69 107 MET A N 1
ATOM 863 C CA . MET A 1 107 ? 6.656 -14.459 3.183 1.00 84.69 107 MET A CA 1
ATOM 864 C C . MET A 1 107 ? 5.506 -15.175 3.908 1.00 84.69 107 MET A C 1
ATOM 866 O O . MET A 1 107 ? 5.068 -14.695 4.959 1.00 84.69 107 MET A O 1
ATOM 870 N N . ASN A 1 108 ? 5.029 -16.314 3.400 1.00 85.31 108 ASN A N 1
ATOM 871 C CA . ASN A 1 108 ? 3.867 -17.055 3.898 1.00 85.31 108 ASN A CA 1
ATOM 872 C C . ASN A 1 108 ? 2.581 -16.202 3.965 1.00 85.31 108 ASN A C 1
ATOM 874 O O . ASN A 1 108 ? 1.841 -16.222 4.954 1.00 85.31 108 ASN A O 1
ATOM 878 N N . ILE A 1 109 ? 2.335 -15.407 2.921 1.00 87.69 109 ILE A N 1
ATOM 879 C CA . ILE A 1 109 ? 1.101 -14.637 2.732 1.00 87.69 109 ILE A CA 1
ATOM 880 C C . ILE A 1 109 ? 0.064 -15.537 2.055 1.00 87.69 109 ILE A C 1
ATOM 882 O O . ILE A 1 109 ? 0.301 -16.071 0.976 1.00 87.69 109 ILE A O 1
ATOM 886 N N . TRP A 1 110 ? -1.085 -15.717 2.703 1.00 86.69 110 TRP A N 1
ATOM 887 C CA . TRP A 1 110 ? -2.158 -16.612 2.248 1.00 86.69 110 TRP A CA 1
ATOM 888 C C . TRP A 1 110 ? -3.295 -15.872 1.551 1.00 86.69 110 TRP A C 1
ATOM 890 O O . TRP A 1 110 ? -4.042 -16.465 0.779 1.00 86.69 110 TRP A O 1
ATOM 900 N N . TYR A 1 111 ? -3.436 -14.582 1.838 1.00 86.06 111 TYR A N 1
ATOM 901 C CA . TYR A 1 111 ? -4.471 -13.739 1.263 1.00 86.06 111 TYR A CA 1
ATOM 902 C C . TYR A 1 111 ? -3.919 -12.337 1.036 1.00 86.06 111 TYR A C 1
ATOM 904 O O . TYR A 1 111 ? -3.185 -11.812 1.881 1.00 86.06 111 TYR A O 1
ATOM 912 N N . MET A 1 112 ? -4.291 -11.733 -0.091 1.00 84.00 112 MET A N 1
ATOM 913 C CA . MET A 1 112 ? -3.939 -10.357 -0.410 1.00 84.00 112 MET A CA 1
ATOM 914 C C . MET A 1 112 ? -5.112 -9.596 -1.038 1.00 84.00 112 MET A C 1
ATOM 916 O O . MET A 1 112 ? -5.679 -10.061 -2.025 1.00 84.00 112 MET A O 1
ATOM 920 N N . ASP A 1 113 ? -5.426 -8.411 -0.512 1.00 83.25 113 ASP A N 1
ATOM 921 C CA . ASP A 1 113 ? -6.176 -7.385 -1.240 1.00 83.25 113 ASP A CA 1
ATOM 922 C C . ASP A 1 113 ? -5.166 -6.529 -2.012 1.00 83.25 113 ASP A C 1
ATOM 924 O O . ASP A 1 113 ? -4.350 -5.808 -1.430 1.00 83.25 113 ASP A O 1
ATOM 928 N N . LEU A 1 114 ? -5.207 -6.616 -3.337 1.00 71.69 114 LEU A N 1
ATOM 929 C CA . LEU A 1 114 ? -4.343 -5.825 -4.206 1.00 71.69 114 LEU A CA 1
ATOM 930 C C . LEU A 1 114 ? -5.045 -4.530 -4.584 1.00 71.69 114 LEU A C 1
ATOM 932 O O . LEU A 1 114 ? -6.162 -4.551 -5.104 1.00 71.69 114 LEU A O 1
ATOM 936 N N . PHE A 1 115 ? -4.373 -3.400 -4.375 1.00 71.81 115 PHE A N 1
ATOM 937 C CA . PHE A 1 115 ? -4.914 -2.131 -4.825 1.00 71.81 115 PHE A CA 1
ATOM 938 C C . PHE A 1 115 ? -4.639 -1.878 -6.294 1.00 71.81 115 PHE A C 1
ATOM 940 O O . PHE A 1 115 ? -3.498 -1.863 -6.762 1.00 71.81 115 PHE A O 1
ATOM 947 N N . PHE A 1 116 ? -5.722 -1.555 -6.982 1.00 58.53 116 PHE A N 1
ATOM 948 C CA . PHE A 1 116 ? -5.704 -0.802 -8.214 1.00 58.53 116 PHE A CA 1
ATOM 949 C C . PHE A 1 116 ? -6.424 0.520 -7.950 1.00 58.53 116 PHE A C 1
ATOM 951 O O . PHE A 1 116 ? -7.493 0.516 -7.352 1.00 58.53 116 PHE A O 1
ATOM 958 N N . ASP A 1 117 ? -5.804 1.639 -8.321 1.00 63.34 117 ASP A N 1
ATOM 959 C CA . ASP A 1 117 ? -6.244 2.988 -7.955 1.00 63.34 117 ASP A CA 1
ATOM 960 C C . ASP A 1 117 ? -7.594 3.345 -8.620 1.00 63.34 117 ASP A C 1
ATOM 962 O O . ASP A 1 117 ? -7.620 3.664 -9.813 1.00 63.34 117 ASP A O 1
ATOM 966 N N . PRO A 1 118 ? -8.727 3.329 -7.885 1.00 53.28 118 PRO A N 1
ATOM 967 C CA . PRO A 1 118 ? -10.028 3.630 -8.472 1.00 53.28 118 PRO A CA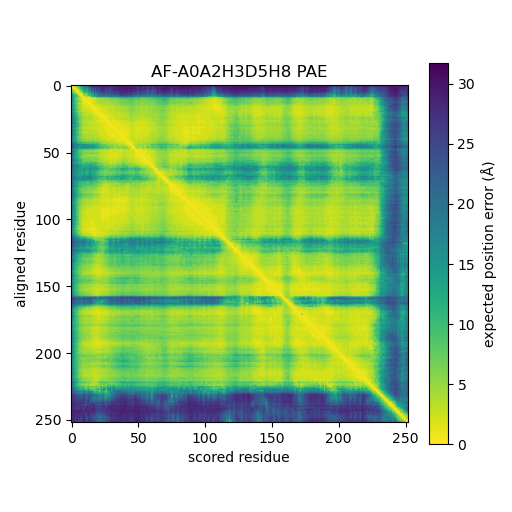 1
ATOM 968 C C . PRO A 1 118 ? -10.182 5.128 -8.776 1.00 53.28 118 PRO A C 1
ATOM 970 O O . PRO A 1 118 ? -11.023 5.511 -9.593 1.00 53.28 118 PRO A O 1
ATOM 973 N N . GLN A 1 119 ? -9.370 6.001 -8.163 1.00 58.56 119 GLN A N 1
ATOM 974 C CA . GLN A 1 119 ? -9.477 7.449 -8.331 1.00 58.56 119 GLN A CA 1
ATOM 975 C C . GLN A 1 119 ? -9.087 7.879 -9.747 1.00 58.56 119 GLN A C 1
ATOM 977 O O . GLN A 1 119 ? -9.707 8.803 -10.283 1.00 58.56 119 GLN A O 1
ATOM 982 N N . ALA A 1 120 ? -8.164 7.169 -10.404 1.00 57.00 120 ALA A N 1
ATOM 983 C CA . ALA A 1 120 ? -7.861 7.355 -11.826 1.00 57.00 120 ALA A CA 1
ATOM 984 C C . ALA A 1 120 ? -9.122 7.261 -12.716 1.00 57.00 120 ALA A C 1
ATOM 986 O O . ALA A 1 120 ? -9.224 7.940 -13.741 1.00 57.00 120 ALA A O 1
ATOM 987 N N . HIS A 1 121 ? -10.123 6.492 -12.276 1.00 62.81 121 HIS A N 1
ATOM 988 C CA . HIS A 1 121 ? -11.377 6.257 -12.990 1.00 62.81 121 HIS A CA 1
ATOM 989 C C . HIS A 1 121 ? -12.519 7.182 -12.555 1.00 62.81 121 HIS A C 1
ATOM 991 O O . HIS A 1 121 ? -13.496 7.326 -13.291 1.00 62.81 121 HIS A O 1
ATOM 997 N N . THR A 1 122 ? -12.392 7.908 -11.436 1.00 67.44 122 THR A N 1
ATOM 998 C CA . THR A 1 122 ? -13.394 8.925 -11.049 1.00 67.44 122 THR A CA 1
ATOM 999 C C . THR A 1 122 ? -13.523 10.037 -12.084 1.00 67.44 122 THR A C 1
ATOM 1001 O O . THR A 1 122 ? -14.633 10.465 -12.393 1.00 67.44 122 THR A O 1
ATOM 1004 N N . ARG A 1 123 ? -12.407 10.442 -12.709 1.00 67.00 123 ARG A N 1
ATOM 1005 C CA . ARG A 1 123 ? -12.396 11.394 -13.837 1.00 67.00 123 ARG A CA 1
ATOM 1006 C C . ARG A 1 123 ? -13.106 10.854 -15.081 1.00 67.00 123 ARG A C 1
ATOM 1008 O O . ARG A 1 123 ? -13.489 11.632 -15.946 1.00 67.00 123 ARG A O 1
ATOM 1015 N N . GLN A 1 124 ? -13.284 9.539 -15.157 1.00 63.56 124 GLN A N 1
ATOM 1016 C CA . GLN A 1 124 ? -13.999 8.829 -16.216 1.00 63.56 124 GLN A CA 1
ATOM 1017 C C . GLN A 1 124 ? -15.454 8.510 -15.809 1.00 63.56 124 GLN A C 1
ATOM 1019 O O . GLN A 1 124 ? -16.148 7.796 -16.524 1.00 63.56 124 GLN A O 1
ATOM 1024 N N . GLY A 1 125 ? -15.930 9.043 -14.673 1.00 70.69 125 GLY A N 1
ATOM 1025 C CA . GLY A 1 125 ? -17.305 8.888 -14.187 1.00 70.69 125 GLY A CA 1
ATOM 1026 C C . GLY A 1 125 ? -17.525 7.738 -13.197 1.00 70.69 125 GLY A C 1
ATOM 1027 O O . GLY A 1 125 ? -18.638 7.585 -12.693 1.00 70.69 125 GLY A O 1
ATOM 1028 N N . VAL A 1 126 ? -16.493 6.955 -12.863 1.00 73.56 126 VAL A N 1
ATOM 1029 C CA . VAL A 1 126 ? -16.595 5.857 -11.886 1.00 73.56 126 VAL A CA 1
ATOM 1030 C C . VAL A 1 126 ? -16.472 6.418 -10.470 1.00 73.56 126 VAL A C 1
ATOM 1032 O O . VAL A 1 126 ? -15.380 6.560 -9.930 1.00 73.56 126 VAL A O 1
ATOM 1035 N N . THR A 1 127 ? -17.596 6.801 -9.870 1.00 79.25 127 THR A N 1
ATOM 1036 C CA . THR A 1 127 ? -17.619 7.359 -8.506 1.00 79.25 127 THR A CA 1
ATOM 1037 C C . THR A 1 127 ? -17.511 6.269 -7.436 1.00 79.25 127 THR A C 1
ATOM 1039 O O . THR A 1 127 ? -17.889 5.121 -7.666 1.00 79.25 127 THR A O 1
ATOM 1042 N N . LEU A 1 128 ? -17.094 6.635 -6.217 1.00 76.69 128 LEU A N 1
ATOM 1043 C CA . LEU A 1 128 ? -17.136 5.718 -5.066 1.00 76.69 128 LEU A CA 1
ATOM 1044 C C . LEU A 1 128 ? -18.556 5.201 -4.791 1.00 76.69 128 LEU A C 1
ATOM 1046 O O . LEU A 1 128 ? -18.725 4.060 -4.377 1.00 76.69 128 LEU A O 1
ATOM 1050 N N . MET A 1 129 ? -19.579 6.016 -5.068 1.00 78.25 129 MET A N 1
ATOM 1051 C CA . MET A 1 129 ? -20.979 5.605 -4.963 1.00 78.25 129 MET A CA 1
ATOM 1052 C C . MET A 1 129 ? -21.348 4.537 -5.995 1.00 78.25 129 MET A C 1
ATOM 1054 O O . MET A 1 129 ? -22.058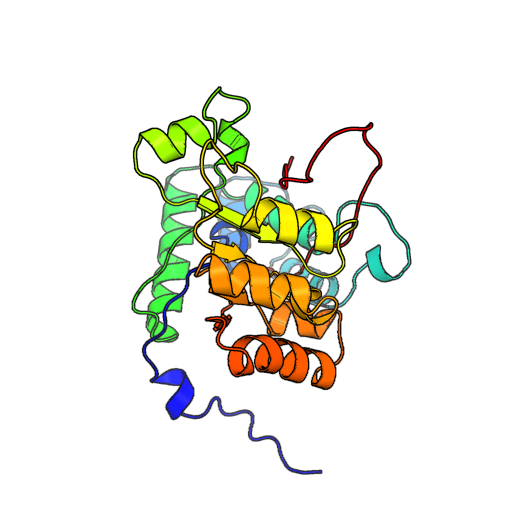 3.592 -5.662 1.00 78.25 129 MET A O 1
ATOM 1058 N N . ALA A 1 130 ? -20.857 4.659 -7.231 1.00 79.25 130 ALA A N 1
ATOM 1059 C CA . ALA A 1 130 ? -21.049 3.636 -8.255 1.00 79.25 130 ALA A CA 1
ATOM 1060 C C . ALA A 1 130 ? -20.368 2.321 -7.846 1.00 79.25 130 ALA A C 1
ATOM 1062 O O . ALA A 1 130 ? -21.033 1.292 -7.800 1.00 79.25 130 ALA A O 1
ATOM 1063 N N . ALA A 1 131 ? -19.101 2.377 -7.418 1.00 78.12 131 ALA A N 1
ATOM 1064 C CA . ALA A 1 131 ? -18.381 1.200 -6.926 1.00 78.12 131 ALA A CA 1
ATOM 1065 C C . ALA A 1 131 ? -19.127 0.520 -5.763 1.00 78.12 131 ALA A C 1
ATOM 1067 O O . ALA A 1 131 ? -19.335 -0.690 -5.747 1.00 78.12 131 ALA A O 1
ATOM 1068 N N . ARG A 1 132 ? -19.622 1.299 -4.802 1.00 75.44 132 ARG A N 1
ATOM 1069 C CA . ARG A 1 132 ? -20.446 0.766 -3.715 1.00 75.44 132 ARG A CA 1
ATOM 1070 C C . ARG A 1 132 ? -21.743 0.116 -4.193 1.00 75.44 132 ARG A C 1
ATOM 1072 O O . ARG A 1 132 ? -22.090 -0.954 -3.701 1.00 75.44 132 ARG A O 1
ATOM 1079 N N . LYS A 1 133 ? -22.464 0.754 -5.122 1.00 81.94 133 LYS A N 1
ATOM 1080 C CA . LYS A 1 133 ? -23.715 0.225 -5.692 1.00 81.94 133 LYS A CA 1
ATOM 1081 C C . LYS A 1 133 ? -23.495 -1.123 -6.381 1.00 81.94 133 LYS A C 1
ATOM 1083 O O . LYS A 1 133 ? -24.370 -1.981 -6.310 1.00 81.94 133 LYS A O 1
ATOM 1088 N N . ASP A 1 134 ? -22.321 -1.308 -6.969 1.00 83.19 134 ASP A N 1
ATOM 1089 C CA . ASP A 1 134 ? -21.912 -2.551 -7.621 1.00 83.19 134 ASP A CA 1
ATOM 1090 C C . ASP A 1 134 ? -21.367 -3.600 -6.626 1.00 83.19 134 ASP A C 1
ATOM 1092 O O . ASP A 1 134 ? -20.963 -4.689 -7.025 1.00 83.19 134 ASP A O 1
ATOM 1096 N N . GLY A 1 135 ? -21.394 -3.308 -5.320 1.00 81.19 135 GLY A N 1
ATOM 1097 C CA . GLY A 1 135 ? -21.041 -4.241 -4.248 1.00 81.19 135 GLY A CA 1
ATOM 1098 C C . GLY A 1 135 ? -19.579 -4.195 -3.803 1.00 81.19 135 GLY A C 1
ATOM 1099 O O . GLY A 1 135 ? -19.176 -5.019 -2.981 1.00 81.19 135 GLY A O 1
ATOM 1100 N N . TYR A 1 136 ? -18.777 -3.243 -4.290 1.00 82.00 136 TYR A N 1
ATOM 1101 C CA . TYR A 1 136 ? -17.374 -3.130 -3.894 1.00 82.00 136 TYR A CA 1
ATOM 1102 C C . TYR A 1 136 ? -17.209 -2.574 -2.471 1.00 82.00 136 TYR A C 1
ATOM 1104 O O . TYR A 1 136 ? -17.945 -1.696 -2.002 1.00 82.00 136 TYR A O 1
ATOM 1112 N N . TRP A 1 137 ? -16.189 -3.072 -1.774 1.00 82.25 137 TRP A N 1
ATOM 1113 C CA . TRP A 1 137 ? -15.719 -2.481 -0.525 1.00 82.25 137 TRP A CA 1
ATOM 1114 C C . TRP A 1 137 ? -14.856 -1.249 -0.790 1.00 82.25 137 TRP A C 1
ATOM 1116 O O . TRP A 1 137 ? -14.179 -1.162 -1.810 1.00 82.25 137 TRP A O 1
ATOM 1126 N N . ILE A 1 138 ? -14.890 -0.289 0.136 1.00 80.75 138 ILE A N 1
ATOM 1127 C CA . ILE A 1 138 ? -14.143 0.967 0.034 1.00 80.75 138 ILE A CA 1
ATOM 1128 C C . ILE A 1 138 ? -13.225 1.099 1.238 1.00 80.75 138 ILE A C 1
ATOM 1130 O O . ILE A 1 138 ? -13.651 0.950 2.382 1.00 80.75 138 ILE A O 1
ATOM 1134 N N . THR A 1 139 ? -11.975 1.436 0.964 1.00 84.50 139 THR A N 1
ATOM 1135 C CA . THR A 1 139 ? -10.961 1.800 1.950 1.00 84.50 139 THR A CA 1
ATOM 1136 C C . THR A 1 139 ? -10.361 3.142 1.561 1.00 84.50 139 THR A C 1
ATOM 1138 O O . THR A 1 139 ? -10.382 3.514 0.384 1.00 84.50 139 THR A O 1
ATOM 1141 N N . VAL A 1 140 ? -9.882 3.903 2.543 1.00 84.12 140 VAL A N 1
ATOM 1142 C CA . VAL A 1 140 ? -9.381 5.264 2.320 1.00 84.12 140 VAL A CA 1
ATOM 1143 C C . VAL A 1 140 ? -8.104 5.495 3.110 1.00 84.12 140 VAL A C 1
ATOM 1145 O O . VAL A 1 140 ? -8.033 5.195 4.301 1.00 84.12 140 VAL A O 1
ATOM 1148 N N . HIS A 1 141 ? -7.104 6.074 2.448 1.00 86.44 141 HIS A N 1
ATOM 1149 C CA . HIS A 1 141 ? -5.864 6.495 3.086 1.00 86.44 141 HIS A CA 1
ATOM 1150 C C . HIS A 1 141 ? -6.080 7.691 4.018 1.00 86.44 141 HIS A C 1
ATOM 1152 O O . HIS A 1 141 ? -6.555 8.745 3.604 1.00 86.44 141 HIS A O 1
ATOM 1158 N N . CYS A 1 142 ? -5.637 7.539 5.262 1.00 87.69 142 CYS A N 1
ATOM 1159 C CA . CYS A 1 142 ? -5.453 8.593 6.256 1.00 87.69 142 CYS A CA 1
ATOM 1160 C C . CYS A 1 142 ? -3.975 8.625 6.670 1.00 87.69 142 CYS A C 1
ATOM 1162 O O . CYS A 1 142 ? -3.603 8.206 7.767 1.00 87.69 142 CYS A O 1
ATOM 1164 N N . ASP A 1 143 ? -3.121 9.034 5.731 1.00 83.50 143 ASP A N 1
ATOM 1165 C CA . ASP A 1 143 ? -1.662 9.031 5.863 1.00 83.50 143 ASP A CA 1
ATOM 1166 C C . ASP A 1 143 ? -1.164 9.859 7.064 1.00 83.50 143 ASP A C 1
ATOM 1168 O O . ASP A 1 143 ? -1.681 10.933 7.391 1.00 83.50 143 ASP A O 1
ATOM 1172 N N . ILE A 1 144 ? -0.089 9.372 7.685 1.00 80.50 144 ILE A N 1
ATOM 1173 C CA . ILE A 1 144 ? 0.479 9.985 8.886 1.00 80.50 144 ILE A CA 1
ATOM 1174 C C . ILE A 1 144 ? 1.068 11.365 8.593 1.00 80.50 144 ILE A C 1
ATOM 1176 O O . ILE A 1 144 ? 1.828 11.538 7.641 1.00 80.50 144 ILE A O 1
ATOM 1180 N N . GLY A 1 145 ? 0.770 12.329 9.466 1.00 78.44 145 GLY A N 1
ATOM 1181 C CA . GLY A 1 145 ? 1.391 13.658 9.442 1.00 78.44 145 GLY A CA 1
ATOM 1182 C C . GLY A 1 145 ? 0.856 14.562 8.335 1.00 78.44 145 GLY A C 1
ATOM 1183 O O . GLY A 1 145 ? 1.394 15.642 8.091 1.00 78.44 145 GLY A O 1
ATOM 1184 N N . GLN A 1 146 ? -0.214 14.145 7.661 1.00 76.75 146 GLN A N 1
ATOM 1185 C CA . GLN A 1 146 ? -0.849 14.974 6.658 1.00 76.75 146 GLN A CA 1
ATOM 1186 C C . GLN A 1 146 ? -1.696 16.084 7.256 1.00 76.75 146 GLN A C 1
ATOM 1188 O O . GLN A 1 146 ? -2.289 15.974 8.333 1.00 76.75 146 GLN A O 1
ATOM 1193 N N . LYS A 1 147 ? -1.792 17.177 6.498 1.00 77.62 147 LYS A N 1
ATOM 1194 C CA . LYS A 1 147 ? -2.660 18.294 6.844 1.00 77.62 147 LYS A CA 1
ATOM 1195 C C . LYS A 1 147 ? -4.093 17.789 7.020 1.00 77.62 147 LYS A C 1
ATOM 1197 O O . LYS A 1 147 ? -4.599 17.084 6.157 1.00 77.62 147 LYS A O 1
ATOM 1202 N N . ASN A 1 148 ? -4.745 18.210 8.102 1.00 84.12 148 ASN A N 1
ATOM 1203 C CA . ASN A 1 148 ? -6.119 17.836 8.441 1.00 84.12 148 ASN A CA 1
ATOM 1204 C C . ASN A 1 148 ? -6.342 16.321 8.644 1.00 84.12 148 ASN A C 1
ATOM 1206 O O . ASN A 1 148 ? -7.486 15.885 8.570 1.00 84.12 148 ASN A O 1
ATOM 1210 N N . THR A 1 149 ? -5.301 15.530 8.940 1.00 87.25 149 THR A N 1
ATOM 1211 C CA . THR A 1 149 ? -5.410 14.067 9.134 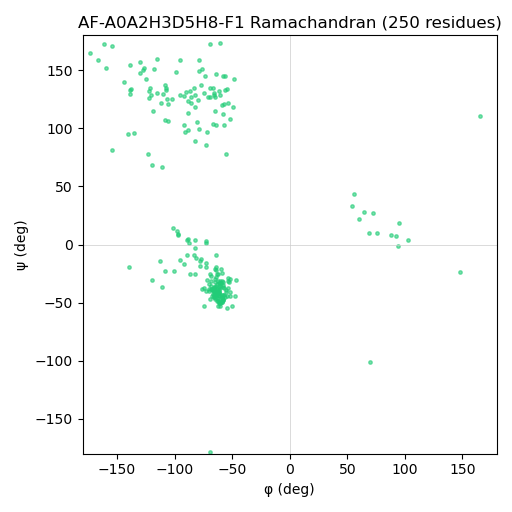1.00 87.25 149 THR A CA 1
ATOM 1212 C C . THR A 1 149 ? -6.567 13.660 10.060 1.00 87.25 149 THR A C 1
ATOM 1214 O O . THR A 1 149 ? -7.383 12.828 9.685 1.00 87.25 149 THR A O 1
ATOM 1217 N N . HIS A 1 150 ? -6.753 14.345 11.194 1.00 91.44 150 HIS A N 1
ATOM 1218 C CA . HIS A 1 150 ? -7.878 14.116 12.110 1.00 91.44 150 HIS A CA 1
ATOM 1219 C C . HIS A 1 150 ? -9.250 14.304 11.455 1.00 91.44 150 HIS A C 1
ATOM 1221 O O . HIS A 1 150 ? -10.148 13.489 11.645 1.00 91.44 150 HIS A O 1
ATOM 1227 N N . LYS A 1 151 ? -9.402 15.361 10.646 1.00 89.19 151 LYS A N 1
ATOM 1228 C CA . LYS A 1 151 ? -10.635 15.634 9.901 1.00 89.19 151 LYS A CA 1
ATOM 1229 C C . LYS A 1 151 ? -10.895 14.530 8.882 1.00 89.19 151 LYS A C 1
ATOM 1231 O O . LYS A 1 151 ? -12.025 14.081 8.784 1.00 89.19 151 LYS A O 1
ATOM 1236 N N . HIS A 1 152 ? -9.863 14.068 8.176 1.00 87.31 152 HIS A N 1
ATOM 1237 C CA . HIS A 1 152 ? -10.012 12.985 7.204 1.00 87.31 152 HIS A CA 1
ATOM 1238 C C . HIS A 1 152 ? -10.386 11.671 7.884 1.00 87.31 152 HIS A C 1
ATOM 1240 O O . HIS A 1 152 ? -11.304 11.010 7.425 1.00 87.31 152 HIS A O 1
ATOM 1246 N N . ILE A 1 153 ? -9.746 11.325 9.005 1.00 90.38 153 ILE A N 1
ATOM 1247 C CA . ILE A 1 153 ? -10.107 10.141 9.798 1.00 90.38 153 ILE A CA 1
ATOM 1248 C C . ILE A 1 153 ? -11.569 10.238 10.240 1.00 90.38 153 ILE A C 1
ATOM 1250 O O . ILE A 1 153 ? -12.330 9.291 10.053 1.00 90.38 153 ILE A O 1
ATOM 1254 N N . HIS A 1 154 ? -11.979 11.393 10.768 1.00 90.56 154 HIS A N 1
ATOM 1255 C CA . HIS A 1 154 ? -13.366 11.639 11.146 1.00 90.56 154 HIS A CA 1
ATOM 1256 C C . HIS A 1 154 ? -14.311 11.482 9.948 1.00 90.56 154 HIS A C 1
ATOM 1258 O O . HIS A 1 154 ? -15.300 10.768 10.046 1.00 90.56 154 HIS A O 1
ATOM 1264 N N . GLU A 1 155 ? -14.021 12.102 8.804 1.00 87.31 155 GLU A N 1
ATOM 1265 C CA . GLU A 1 155 ? -14.845 12.011 7.593 1.00 87.31 155 GLU A CA 1
ATOM 1266 C C . GLU A 1 155 ? -14.921 10.583 7.048 1.00 87.31 155 GLU A C 1
ATOM 1268 O O . GLU A 1 155 ? -15.995 10.132 6.673 1.00 87.31 155 GLU A O 1
ATOM 1273 N N . VAL A 1 156 ? -13.823 9.832 7.065 1.00 87.06 156 VAL A N 1
ATOM 1274 C CA . VAL A 1 156 ? -13.815 8.420 6.661 1.00 87.06 156 VAL A CA 1
ATOM 1275 C C . VAL A 1 156 ? -14.659 7.558 7.592 1.00 87.06 156 VAL A C 1
ATOM 1277 O O . VAL A 1 156 ? -15.271 6.582 7.146 1.00 87.06 156 VAL A O 1
ATOM 1280 N N . ALA A 1 157 ? -14.718 7.932 8.867 1.00 87.00 157 ALA A N 1
ATOM 1281 C CA . ALA A 1 157 ? -15.435 7.182 9.878 1.00 87.00 157 ALA A CA 1
ATOM 1282 C C . ALA A 1 157 ? -16.891 7.617 10.099 1.00 87.00 157 ALA A C 1
ATOM 1284 O O . ALA A 1 157 ? -17.630 6.862 10.716 1.00 87.00 157 ALA A O 1
ATOM 1285 N N . THR A 1 158 ? -17.298 8.805 9.638 1.00 83.06 158 THR A N 1
ATOM 1286 C CA . THR A 1 158 ? -18.618 9.395 9.966 1.00 83.06 158 THR A CA 1
ATOM 1287 C C . THR A 1 158 ? -19.319 10.088 8.805 1.00 83.06 158 THR A C 1
ATOM 1289 O O . THR A 1 158 ? -20.518 10.360 8.883 1.00 83.06 158 THR A O 1
ATOM 1292 N N . SER A 1 159 ? -18.584 10.450 7.755 1.00 68.81 159 SER A N 1
ATOM 1293 C CA . SER A 1 159 ? -19.145 11.156 6.613 1.00 68.81 159 SER A CA 1
ATOM 1294 C C . SER A 1 159 ? -19.421 10.175 5.492 1.00 68.81 159 SER A C 1
ATOM 1296 O O . SER A 1 159 ? -18.707 9.200 5.283 1.00 68.81 159 SER A O 1
ATOM 1298 N N . CYS A 1 160 ? -20.462 10.504 4.737 1.00 59.72 160 CYS A N 1
ATOM 1299 C CA . CYS A 1 160 ? -21.007 9.744 3.631 1.00 59.72 160 CYS A CA 1
ATOM 1300 C C . CYS A 1 160 ? -19.972 9.417 2.527 1.00 59.72 160 CYS A C 1
ATOM 1302 O O . CYS A 1 160 ? -19.951 10.072 1.482 1.00 59.72 160 CYS A O 1
ATOM 1304 N N . ILE A 1 161 ? -19.095 8.423 2.718 1.00 61.88 161 ILE A N 1
ATOM 1305 C CA . ILE A 1 161 ? -18.119 8.013 1.699 1.00 61.88 161 ILE A CA 1
ATOM 1306 C C . ILE A 1 161 ? -18.838 7.154 0.663 1.00 61.88 161 ILE A C 1
ATOM 1308 O O . ILE A 1 161 ? -19.088 5.964 0.854 1.00 61.88 161 ILE A O 1
ATOM 1312 N N . GLY A 1 162 ? -19.196 7.789 -0.455 1.00 55.88 162 GLY A N 1
ATOM 1313 C CA . GLY A 1 162 ? -19.897 7.133 -1.557 1.00 55.88 162 GLY A CA 1
ATOM 1314 C C . GLY A 1 162 ? -21.361 6.794 -1.258 1.00 55.88 162 GLY A C 1
ATOM 1315 O O . GLY A 1 162 ? -21.872 5.851 -1.849 1.00 55.88 162 GLY A O 1
ATOM 1316 N N . GLY A 1 163 ? -22.045 7.521 -0.365 1.00 56.97 163 GLY A N 1
ATOM 1317 C CA . GLY A 1 163 ? -23.464 7.265 -0.060 1.00 56.97 163 GLY A CA 1
ATOM 1318 C C . GLY A 1 163 ? -23.747 6.511 1.251 1.00 56.97 163 GLY A C 1
ATOM 1319 O O . GLY A 1 163 ? -24.909 6.213 1.507 1.00 56.97 163 GLY A O 1
ATOM 1320 N N . PHE A 1 164 ? -22.729 6.196 2.064 1.00 63.28 164 PHE A N 1
ATOM 1321 C CA . PHE A 1 164 ? -22.824 5.277 3.214 1.00 63.28 164 PHE A CA 1
ATOM 1322 C C . PHE A 1 164 ? -22.246 5.859 4.503 1.00 63.28 164 PHE A C 1
ATOM 1324 O O . PHE A 1 164 ? -21.367 6.704 4.439 1.00 63.28 164 PHE A O 1
ATOM 1331 N N . GLU A 1 165 ? -22.680 5.345 5.658 1.00 72.81 165 GLU A N 1
ATOM 1332 C CA . GLU A 1 165 ? -22.301 5.829 7.000 1.00 72.81 165 GLU A CA 1
ATOM 1333 C C . GLU A 1 165 ? -20.777 5.904 7.241 1.00 72.81 165 GLU A C 1
ATOM 1335 O O . GLU A 1 165 ? -20.326 6.803 7.947 1.00 72.81 165 GLU A O 1
ATOM 1340 N N . SER A 1 166 ? -19.982 5.016 6.624 1.00 77.94 166 SER A N 1
ATOM 1341 C CA . SER A 1 166 ? -18.512 5.003 6.716 1.00 77.94 166 SER A CA 1
ATOM 1342 C C . SER A 1 166 ? -17.829 4.193 5.588 1.00 77.94 166 SER A C 1
ATOM 1344 O O . SER A 1 166 ? -18.474 3.509 4.778 1.00 77.94 166 SER A O 1
ATOM 1346 N N . ALA A 1 167 ? -16.492 4.259 5.506 1.00 83.00 167 ALA A N 1
ATOM 1347 C CA . ALA A 1 167 ? -15.684 3.298 4.734 1.00 83.00 167 ALA A CA 1
ATOM 1348 C C . ALA A 1 167 ? -15.689 1.894 5.388 1.00 83.00 167 ALA A C 1
ATOM 1350 O O . ALA A 1 167 ? -16.187 1.724 6.488 1.00 83.00 167 ALA A O 1
ATOM 1351 N N . ASN A 1 168 ? -15.133 0.857 4.748 1.00 84.69 168 ASN A N 1
ATOM 1352 C CA . ASN A 1 168 ? -14.946 -0.454 5.407 1.00 84.69 168 ASN A CA 1
ATOM 1353 C C . ASN A 1 168 ? -13.689 -0.515 6.272 1.00 84.69 168 ASN A C 1
ATOM 1355 O O . ASN A 1 168 ? -13.586 -1.357 7.161 1.00 84.69 168 ASN A O 1
ATOM 1359 N N . ARG A 1 169 ? -12.695 0.312 5.948 1.00 88.00 169 ARG A N 1
ATOM 1360 C CA . ARG A 1 169 ? -11.370 0.271 6.553 1.00 88.00 169 ARG A CA 1
ATOM 1361 C C . ARG A 1 169 ? -10.669 1.605 6.358 1.00 88.00 169 ARG A C 1
ATOM 1363 O O . ARG A 1 169 ? -10.926 2.309 5.379 1.00 88.00 169 ARG A O 1
ATOM 1370 N N . ILE A 1 170 ? -9.782 1.925 7.290 1.00 89.06 170 ILE A N 1
ATOM 1371 C CA . ILE A 1 170 ? -8.884 3.067 7.182 1.00 89.06 170 ILE A CA 1
ATOM 1372 C C . ILE A 1 170 ? -7.491 2.539 6.891 1.00 89.06 170 ILE A C 1
ATOM 1374 O O . ILE A 1 170 ? -6.934 1.729 7.632 1.00 89.06 170 ILE A O 1
ATOM 1378 N N . ASP A 1 171 ? -6.910 3.030 5.811 1.00 89.31 171 ASP A N 1
ATOM 1379 C CA . ASP A 1 171 ? -5.525 2.769 5.497 1.00 89.31 171 ASP A CA 1
ATOM 1380 C C . ASP A 1 171 ? -4.639 3.794 6.216 1.00 89.31 171 ASP A C 1
ATOM 1382 O O . ASP A 1 171 ? -4.847 5.001 6.098 1.00 89.31 171 ASP A O 1
ATOM 1386 N N . HIS A 1 172 ? -3.649 3.330 6.976 1.00 90.25 172 HIS A N 1
ATOM 1387 C CA . HIS A 1 172 ? -2.878 4.108 7.952 1.00 90.25 172 HIS A CA 1
ATOM 1388 C C . HIS A 1 172 ? -3.681 4.519 9.196 1.00 90.25 172 HIS A C 1
ATOM 1390 O O . HIS A 1 172 ? -3.806 3.741 10.136 1.00 90.25 172 HIS A O 1
ATOM 1396 N N . GLY A 1 173 ? -4.152 5.767 9.272 1.00 89.56 173 GLY A N 1
ATOM 1397 C CA . GLY A 1 173 ? -4.972 6.265 10.380 1.00 89.56 173 GLY A CA 1
ATOM 1398 C C . GLY A 1 173 ? -4.256 6.407 11.728 1.00 89.56 173 GLY A C 1
ATOM 1399 O O . GLY A 1 173 ? -4.913 6.669 12.728 1.00 89.56 173 GLY A O 1
ATOM 1400 N N . LEU A 1 174 ? -2.925 6.269 11.799 1.00 90.50 174 LEU A N 1
ATOM 1401 C CA . LEU A 1 174 ? -2.208 6.216 13.083 1.00 90.50 174 LEU A CA 1
ATOM 1402 C C . LEU A 1 174 ? -2.301 7.518 13.903 1.00 90.50 174 LEU A C 1
ATOM 1404 O O . LEU A 1 174 ? -2.181 7.462 15.122 1.00 90.50 174 LEU A O 1
ATOM 1408 N N . ASN A 1 175 ? -2.582 8.669 13.273 1.00 91.44 175 ASN A N 1
ATOM 1409 C CA . ASN A 1 175 ? -2.847 9.923 13.995 1.00 91.44 175 ASN A CA 1
ATOM 1410 C C . ASN A 1 175 ? -4.118 9.865 14.866 1.00 91.44 175 ASN A C 1
ATOM 1412 O O . ASN A 1 175 ? -4.318 10.745 15.694 1.00 91.44 175 ASN A O 1
ATOM 1416 N N . VAL A 1 176 ? -4.948 8.817 14.759 1.00 92.56 176 VAL A N 1
ATOM 1417 C CA . VAL A 1 176 ? -6.094 8.583 15.659 1.00 92.56 176 VAL A CA 1
ATOM 1418 C C . VAL A 1 176 ? -5.693 8.634 17.141 1.00 92.56 176 VAL A C 1
ATOM 1420 O O . VAL A 1 176 ? -6.476 9.041 17.991 1.00 92.56 176 VAL A O 1
ATOM 1423 N N . ILE A 1 177 ? -4.450 8.273 17.471 1.00 92.25 177 ILE A N 1
ATOM 1424 C CA . ILE A 1 177 ? -3.960 8.257 18.855 1.00 92.25 177 ILE A CA 1
ATOM 1425 C C . ILE A 1 177 ? -3.895 9.638 19.511 1.00 92.25 177 ILE A C 1
ATOM 1427 O O . ILE A 1 177 ? -3.848 9.709 20.744 1.00 92.25 177 ILE A O 1
ATOM 1431 N N . GLU A 1 178 ? -3.850 10.697 18.701 1.00 92.88 178 GLU A N 1
ATOM 1432 C CA . GLU A 1 178 ? -3.769 12.093 19.131 1.00 92.88 178 GLU A CA 1
ATOM 1433 C C . GLU A 1 178 ? -5.138 12.619 19.594 1.00 92.88 178 GLU A C 1
ATOM 1435 O O . GLU A 1 178 ? -5.191 13.595 20.339 1.00 92.88 178 GLU A O 1
ATOM 1440 N N . GLN A 1 179 ? -6.230 11.945 19.212 1.00 94.06 179 GLN A N 1
ATOM 1441 C CA . GLN A 1 179 ? -7.615 12.307 19.523 1.00 94.06 179 GLN A CA 1
ATOM 1442 C C . GLN A 1 179 ? -8.409 11.066 19.969 1.00 94.06 179 GLN A C 1
ATOM 1444 O O . GLN A 1 179 ? -8.905 10.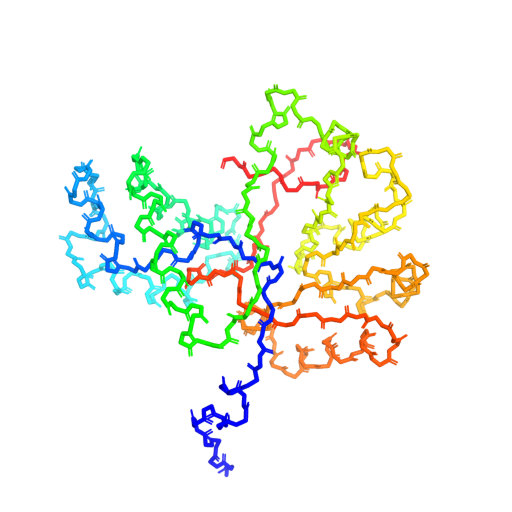316 19.124 1.00 94.06 179 GLN A O 1
ATOM 1449 N N . PRO A 1 180 ? -8.538 10.812 21.287 1.00 93.38 180 PRO A N 1
ATOM 1450 C CA . PRO A 1 180 ? -9.246 9.643 21.818 1.00 93.38 180 PRO A CA 1
ATOM 1451 C C . PRO A 1 180 ? -10.674 9.467 21.279 1.00 93.38 180 PRO A C 1
ATOM 1453 O O . PRO A 1 180 ? -11.141 8.343 21.102 1.00 93.38 180 PRO A O 1
ATOM 1456 N N . GLU A 1 181 ? -11.362 10.565 20.973 1.00 94.69 181 GLU A N 1
ATOM 1457 C CA . GLU A 1 181 ? -12.681 10.571 20.346 1.00 94.69 181 GLU A CA 1
ATOM 1458 C C . GLU A 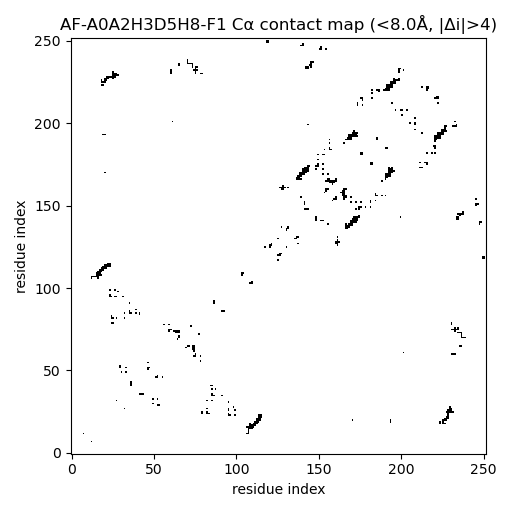1 181 ? -12.695 9.854 18.992 1.00 94.69 181 GLU A C 1
ATOM 1460 O O . GLU A 1 181 ? -13.642 9.124 18.702 1.00 94.69 181 GLU A O 1
ATOM 1465 N N . LEU A 1 182 ? -11.628 9.970 18.195 1.00 94.38 182 LEU A N 1
ATOM 1466 C CA . LEU A 1 182 ? -11.530 9.277 16.915 1.00 94.38 182 LEU A CA 1
ATOM 1467 C C . LEU A 1 182 ? -11.404 7.767 17.118 1.00 94.38 182 LEU A C 1
ATOM 1469 O O . LEU A 1 182 ? -12.004 7.020 16.353 1.00 94.38 182 LEU A O 1
ATOM 1473 N N . ILE A 1 183 ? -10.703 7.311 18.167 1.00 93.81 183 ILE A N 1
ATOM 1474 C CA . ILE A 1 183 ? -10.616 5.880 18.505 1.00 93.81 183 ILE A CA 1
ATOM 1475 C C . ILE A 1 183 ? -12.012 5.331 18.826 1.00 93.81 183 ILE A C 1
ATOM 1477 O O . ILE A 1 183 ? -12.388 4.253 18.362 1.00 93.81 183 ILE A O 1
ATOM 1481 N N . GLN A 1 184 ? -12.814 6.093 19.573 1.00 93.25 184 GLN A N 1
ATOM 1482 C CA . GLN A 1 184 ? -14.186 5.694 19.890 1.00 93.25 184 GLN A CA 1
ATOM 1483 C C . GLN A 1 184 ? -15.075 5.662 18.647 1.00 93.25 184 GLN A C 1
ATOM 1485 O O . GLN A 1 184 ? -15.820 4.702 18.464 1.00 93.25 184 GLN A O 1
ATOM 1490 N N . ILE A 1 185 ? -14.962 6.658 17.769 1.00 91.19 185 ILE A N 1
ATOM 1491 C CA . ILE A 1 185 ? -15.720 6.713 16.515 1.00 91.19 185 ILE A CA 1
ATOM 1492 C C . ILE A 1 185 ? -15.389 5.509 15.624 1.00 91.19 185 ILE A C 1
ATOM 1494 O O . ILE A 1 185 ? -16.308 4.818 15.180 1.00 91.19 185 ILE A O 1
ATOM 1498 N N . ILE A 1 186 ? -14.104 5.217 15.382 1.00 91.00 186 ILE A N 1
ATOM 1499 C CA . ILE A 1 186 ? -13.718 4.089 14.515 1.00 91.00 186 ILE A CA 1
ATOM 1500 C C . ILE A 1 186 ? -14.158 2.752 15.113 1.00 91.00 186 ILE A C 1
ATOM 1502 O O . ILE A 1 186 ? -14.616 1.875 14.384 1.00 91.00 186 ILE A O 1
ATOM 1506 N N . LYS A 1 187 ? -14.107 2.620 16.444 1.00 89.56 187 LYS A N 1
ATOM 1507 C CA . LYS A 1 187 ? -14.583 1.434 17.158 1.00 89.56 187 LYS A CA 1
ATOM 1508 C C . LYS A 1 187 ? -16.095 1.257 17.038 1.00 89.56 187 LYS A C 1
ATOM 1510 O O . LYS A 1 187 ? -16.548 0.148 16.773 1.00 89.56 187 LYS A O 1
ATOM 1515 N N . GLN A 1 188 ? -16.872 2.326 17.211 1.00 89.50 188 GLN A N 1
ATOM 1516 C CA . GLN A 1 188 ? -18.336 2.297 17.083 1.00 89.50 188 GLN A CA 1
ATOM 1517 C C . GLN A 1 188 ? -18.783 1.869 15.681 1.00 89.50 188 GLN A C 1
ATOM 1519 O O . GLN A 1 188 ? -19.762 1.140 15.557 1.00 89.50 188 GLN A O 1
ATOM 1524 N N . HIS A 1 189 ? -18.035 2.264 14.650 1.00 86.75 189 HIS A N 1
ATOM 1525 C CA . HIS A 1 189 ? -18.306 1.897 13.258 1.00 86.75 189 HIS A CA 1
ATOM 1526 C C . HIS A 1 189 ? -17.626 0.584 12.827 1.00 86.75 189 HIS A C 1
ATOM 1528 O O . HIS A 1 189 ? -17.714 0.208 11.661 1.00 86.75 189 HIS A O 1
ATOM 1534 N N . GLY A 1 190 ? -16.941 -0.118 13.739 1.00 87.44 190 GLY A N 1
ATOM 1535 C CA . GLY A 1 190 ? -16.287 -1.399 13.453 1.00 87.44 190 GLY A CA 1
ATOM 1536 C C . GLY A 1 190 ? -15.139 -1.316 12.440 1.00 87.44 190 GLY A C 1
ATOM 1537 O O . GLY A 1 190 ? -14.878 -2.290 11.737 1.00 87.44 190 GLY A O 1
ATOM 1538 N N . LEU A 1 191 ? -14.465 -0.168 12.337 1.00 88.44 191 LEU A N 1
ATOM 1539 C CA . LEU A 1 191 ? -13.403 0.063 11.357 1.00 88.44 191 LEU A CA 1
ATOM 1540 C C . LEU A 1 191 ? -12.062 -0.493 11.840 1.00 88.44 191 LEU A C 1
ATOM 1542 O O . LEU A 1 191 ? -11.645 -0.262 12.976 1.00 88.44 191 LEU A O 1
ATOM 1546 N N . GLY A 1 192 ? -11.361 -1.187 10.943 1.00 89.12 192 GLY A N 1
ATOM 1547 C CA . GLY A 1 192 ? -9.973 -1.604 11.143 1.00 89.12 192 GLY A CA 1
ATOM 1548 C C . GLY A 1 192 ? -8.963 -0.630 10.532 1.00 89.12 192 GLY A C 1
ATOM 1549 O O . GLY A 1 192 ? -9.294 0.121 9.608 1.00 89.12 192 GLY A O 1
ATOM 1550 N N . LEU A 1 193 ? -7.721 -0.686 11.019 1.00 90.31 193 LEU A N 1
ATOM 1551 C CA . LEU A 1 193 ? -6.576 0.048 10.473 1.00 90.31 193 LEU A CA 1
ATOM 1552 C C . LEU A 1 193 ? -5.610 -0.896 9.741 1.00 90.31 193 LEU A C 1
ATOM 1554 O O . LEU A 1 193 ? -5.226 -1.927 10.296 1.00 90.31 193 LEU A O 1
ATOM 1558 N N . THR A 1 194 ? -5.143 -0.524 8.546 1.00 89.62 194 THR A N 1
ATOM 1559 C CA . THR A 1 194 ? -3.929 -1.123 7.950 1.00 89.62 194 THR A CA 1
ATOM 1560 C C . THR A 1 194 ? -2.721 -0.251 8.251 1.00 89.62 194 THR A C 1
ATOM 1562 O O . THR A 1 194 ? -2.736 0.964 8.064 1.00 89.62 194 THR A O 1
ATOM 1565 N N . LEU A 1 195 ? -1.657 -0.843 8.780 1.00 87.44 195 LEU A N 1
ATOM 1566 C CA . LEU A 1 195 ? -0.512 -0.128 9.327 1.00 87.44 195 LEU A CA 1
ATOM 1567 C C . LEU A 1 195 ? 0.775 -0.592 8.657 1.00 87.44 195 LEU A C 1
ATOM 1569 O O . LEU A 1 195 ? 0.983 -1.779 8.437 1.00 87.44 195 LEU A O 1
ATOM 1573 N N . HIS A 1 196 ? 1.691 0.349 8.418 1.00 85.31 196 HIS A N 1
ATOM 1574 C CA . HIS A 1 196 ? 2.994 0.071 7.813 1.00 85.31 196 HIS A CA 1
ATOM 1575 C C . HIS A 1 196 ? 4.136 0.539 8.717 1.00 85.31 196 HIS A C 1
ATOM 1577 O O . HIS A 1 196 ? 4.736 1.587 8.461 1.00 85.31 196 HIS A O 1
ATOM 1583 N N . PRO A 1 197 ? 4.470 -0.224 9.775 1.00 80.88 197 PRO A N 1
ATOM 1584 C CA . PRO A 1 197 ? 5.410 0.214 10.807 1.00 80.88 197 PRO A CA 1
ATOM 1585 C C . PRO A 1 197 ? 6.774 0.636 10.251 1.00 80.88 197 PRO A C 1
ATOM 1587 O O . PRO A 1 197 ? 7.319 1.662 10.652 1.00 80.88 197 PRO A O 1
ATOM 1590 N N . HIS A 1 198 ? 7.296 -0.102 9.265 1.00 76.00 198 HIS A N 1
ATOM 1591 C CA . HIS A 1 198 ? 8.569 0.221 8.617 1.00 76.00 198 HIS A CA 1
ATOM 1592 C C . HIS A 1 198 ? 8.531 1.575 7.886 1.00 76.00 198 HIS A C 1
ATOM 1594 O O . HIS A 1 198 ? 9.486 2.348 7.932 1.00 76.00 198 HIS A O 1
ATOM 1600 N N . THR A 1 199 ? 7.402 1.897 7.253 1.00 74.94 199 THR A N 1
ATOM 1601 C CA . THR A 1 199 ? 7.182 3.187 6.590 1.00 74.94 199 THR A CA 1
ATOM 1602 C C . THR A 1 199 ? 7.159 4.333 7.607 1.00 74.94 199 THR A C 1
ATOM 1604 O O . THR A 1 199 ? 7.699 5.407 7.342 1.00 74.94 199 THR A O 1
ATOM 1607 N N . TYR A 1 200 ? 6.599 4.099 8.794 1.00 79.62 200 TYR A N 1
ATOM 1608 C CA . TYR A 1 200 ? 6.522 5.092 9.869 1.00 79.62 200 TYR A CA 1
ATOM 1609 C C . TYR A 1 200 ? 7.876 5.311 10.549 1.00 79.62 200 TYR A C 1
ATOM 1611 O O . TYR A 1 200 ? 8.230 6.451 10.835 1.00 79.62 200 TYR A O 1
ATOM 1619 N N . HIS A 1 201 ? 8.672 4.250 10.722 1.00 78.00 201 HIS A N 1
ATOM 1620 C CA . HIS A 1 201 ? 9.999 4.273 11.366 1.00 78.00 201 HIS A CA 1
ATOM 1621 C C . HIS A 1 201 ? 11.003 5.184 10.660 1.00 78.00 201 HIS A C 1
ATOM 1623 O O . HIS A 1 201 ? 11.968 5.656 11.250 1.00 78.00 201 HIS A O 1
ATOM 1629 N N . ARG A 1 202 ? 10.767 5.489 9.384 1.00 69.94 202 ARG A N 1
ATOM 1630 C CA . ARG A 1 202 ? 11.578 6.453 8.630 1.00 69.94 202 ARG A CA 1
ATOM 1631 C C . ARG A 1 202 ? 11.267 7.914 8.957 1.00 69.94 202 ARG A C 1
ATOM 1633 O O . ARG A 1 202 ? 11.979 8.795 8.491 1.00 69.94 202 ARG A O 1
ATOM 1640 N N . GLN A 1 203 ? 10.168 8.180 9.656 1.00 70.50 203 GLN A N 1
ATOM 1641 C CA . GLN A 1 203 ? 9.695 9.528 9.985 1.00 70.50 203 GLN A CA 1
ATOM 1642 C C . GLN A 1 203 ? 9.623 9.774 11.487 1.00 70.50 203 GLN A C 1
ATOM 1644 O O . GLN A 1 203 ? 9.748 10.910 11.931 1.00 70.50 203 GLN A O 1
ATOM 1649 N N . LEU A 1 204 ? 9.370 8.717 12.252 1.00 76.31 204 LEU A N 1
ATOM 1650 C CA . LEU A 1 204 ? 9.036 8.786 13.661 1.00 76.31 204 LEU A CA 1
ATOM 1651 C C . LEU A 1 204 ? 9.924 7.817 14.447 1.00 76.31 204 LEU A C 1
ATOM 1653 O O . LEU A 1 204 ? 10.261 6.752 13.924 1.00 76.31 204 LEU A O 1
ATOM 1657 N N . PRO A 1 205 ? 10.281 8.151 15.699 1.00 82.44 205 PRO A N 1
ATOM 1658 C CA . PRO A 1 205 ? 11.020 7.245 16.566 1.00 82.44 205 PRO A CA 1
ATOM 1659 C C . PRO A 1 205 ? 10.300 5.906 16.745 1.00 82.44 205 PRO A C 1
ATOM 1661 O O . PRO A 1 205 ? 9.069 5.842 16.830 1.00 82.44 205 PRO A O 1
ATOM 1664 N N . THR A 1 206 ? 11.077 4.836 16.855 1.00 79.56 206 THR A N 1
ATOM 1665 C CA . THR A 1 206 ? 10.602 3.463 17.060 1.00 79.56 206 THR A CA 1
ATOM 1666 C C . THR A 1 206 ? 9.640 3.349 18.236 1.00 79.56 206 THR A C 1
ATOM 1668 O O . THR A 1 206 ? 8.585 2.721 18.131 1.00 79.56 206 THR A O 1
ATOM 1671 N N . GLU A 1 207 ? 9.978 3.999 19.346 1.00 81.94 207 GLU A N 1
ATOM 1672 C CA . GLU A 1 207 ? 9.222 3.980 20.596 1.00 81.94 207 GLU A CA 1
ATOM 1673 C C . GLU A 1 207 ? 7.835 4.594 20.405 1.00 81.94 207 GLU A C 1
ATOM 1675 O O . GLU A 1 207 ? 6.838 4.054 20.888 1.00 81.94 207 GLU A O 1
ATOM 1680 N N . TYR A 1 208 ? 7.766 5.686 19.636 1.00 84.06 208 TYR A N 1
ATOM 1681 C CA . TYR A 1 208 ? 6.502 6.316 19.281 1.00 84.06 208 TYR A CA 1
ATOM 1682 C C . TYR A 1 208 ? 5.642 5.352 18.465 1.00 84.06 208 TYR A C 1
ATOM 1684 O O . TYR A 1 208 ? 4.470 5.170 18.777 1.00 84.06 208 TYR A O 1
ATOM 1692 N N . ILE A 1 209 ? 6.208 4.679 17.462 1.00 84.44 209 ILE A N 1
ATOM 1693 C CA . ILE A 1 209 ? 5.448 3.810 16.551 1.00 84.44 209 ILE A CA 1
ATOM 1694 C C . ILE A 1 209 ? 4.856 2.608 17.274 1.00 84.44 209 ILE A C 1
ATOM 1696 O O . ILE A 1 209 ? 3.671 2.329 17.109 1.00 84.44 209 ILE A O 1
ATOM 1700 N N . PHE A 1 210 ? 5.642 1.911 18.095 1.00 83.19 210 PHE A N 1
ATOM 1701 C CA . PHE A 1 210 ? 5.130 0.752 18.828 1.00 83.19 210 PHE A CA 1
ATOM 1702 C C . PHE A 1 210 ? 4.021 1.143 19.809 1.00 83.19 210 PHE A C 1
ATOM 1704 O O . PHE A 1 210 ? 2.987 0.473 19.848 1.00 83.19 210 PHE A O 1
ATOM 1711 N N . GLY A 1 211 ? 4.185 2.251 20.540 1.00 84.44 211 GLY A N 1
ATOM 1712 C CA . GLY A 1 211 ? 3.128 2.784 21.407 1.00 84.44 211 GLY A CA 1
ATOM 1713 C C . GLY A 1 211 ? 1.873 3.177 20.621 1.00 84.44 211 GLY A C 1
ATOM 1714 O O . GLY A 1 211 ? 0.754 2.863 21.024 1.00 84.44 211 GLY A O 1
ATOM 1715 N N . SER A 1 212 ? 2.071 3.788 19.455 1.00 86.88 212 SER A N 1
ATOM 1716 C CA . SER A 1 212 ? 1.003 4.240 18.562 1.00 86.88 212 SER A CA 1
ATOM 1717 C C . SER A 1 212 ? 0.192 3.092 17.965 1.00 86.88 212 SER A C 1
ATOM 1719 O O . SER A 1 212 ? -1.017 3.212 17.816 1.00 86.88 212 SER A O 1
ATOM 1721 N N . ILE A 1 213 ? 0.834 1.970 17.630 1.00 86.62 213 ILE A N 1
ATOM 1722 C CA . ILE A 1 213 ? 0.151 0.765 17.132 1.00 86.62 213 ILE A CA 1
ATOM 1723 C C . ILE A 1 213 ? -0.599 0.072 18.273 1.00 86.62 213 ILE A C 1
ATOM 1725 O O . ILE A 1 213 ? -1.711 -0.421 18.086 1.00 86.62 213 ILE A O 1
ATOM 1729 N N . LYS A 1 214 ? 0.009 0.027 19.463 1.00 86.62 214 LYS A N 1
ATOM 1730 C CA . LYS A 1 214 ? -0.539 -0.685 20.618 1.00 86.62 214 LYS A CA 1
ATOM 1731 C C . LYS A 1 214 ? -1.780 -0.009 21.202 1.00 86.62 214 LYS A C 1
ATOM 1733 O O . LYS A 1 214 ? -2.710 -0.707 21.588 1.00 86.62 214 LYS A O 1
ATOM 1738 N N . LYS A 1 215 ? -1.826 1.325 21.247 1.00 90.38 215 LYS A N 1
ATOM 1739 C CA . LYS A 1 215 ? -2.928 2.053 21.896 1.00 90.38 215 LYS A CA 1
ATOM 1740 C C . LYS A 1 215 ? -4.312 1.765 21.275 1.00 90.38 215 LYS A C 1
ATOM 1742 O O . LYS A 1 215 ? -5.184 1.336 22.024 1.00 90.38 215 LYS A O 1
ATOM 1747 N N . PRO A 1 216 ? -4.544 1.903 19.952 1.00 87.94 216 PRO A N 1
ATOM 1748 C CA . PRO A 1 216 ? -5.839 1.561 19.356 1.00 87.94 216 PRO A CA 1
ATOM 1749 C C . PRO A 1 216 ? -6.205 0.086 19.553 1.00 87.94 216 PRO A C 1
ATOM 1751 O O . PRO A 1 216 ? -7.362 -0.227 19.821 1.00 87.94 216 PRO A O 1
ATOM 1754 N N . TRP A 1 217 ? -5.213 -0.810 19.482 1.00 86.38 217 TRP A N 1
ATOM 1755 C CA . TRP A 1 217 ? -5.409 -2.238 19.728 1.00 86.38 217 TRP A CA 1
ATOM 1756 C C . TRP A 1 217 ? -5.924 -2.511 21.145 1.00 86.38 217 TRP A C 1
ATOM 1758 O O . TRP A 1 217 ? -6.921 -3.211 21.317 1.00 86.38 217 TRP A O 1
ATOM 1768 N N . ASP A 1 218 ? -5.292 -1.914 22.157 1.00 90.06 218 ASP A N 1
ATOM 1769 C CA . ASP A 1 218 ? -5.704 -2.049 23.558 1.00 90.06 218 ASP A CA 1
ATOM 1770 C C . ASP A 1 218 ? -7.103 -1.456 23.814 1.00 90.06 218 ASP A C 1
ATOM 1772 O O . ASP A 1 218 ? -7.828 -1.927 24.689 1.00 90.06 218 ASP A O 1
ATOM 1776 N N . GLU A 1 219 ? -7.518 -0.460 23.025 1.00 90.25 219 GLU A N 1
ATOM 1777 C CA . GLU A 1 219 ? -8.863 0.127 23.073 1.00 90.25 219 GLU A CA 1
ATOM 1778 C C . GLU A 1 219 ? -9.919 -0.681 22.284 1.00 90.25 219 GLU A C 1
ATOM 1780 O O . GLU A 1 219 ? -11.117 -0.377 22.356 1.00 90.25 219 GLU A O 1
ATOM 1785 N N . GLY A 1 220 ? -9.515 -1.757 21.601 1.00 85.81 220 GLY A N 1
ATOM 1786 C CA . GLY A 1 220 ? -10.395 -2.686 20.884 1.00 85.81 220 GLY A CA 1
ATOM 1787 C C . GLY A 1 220 ? -10.578 -2.386 19.395 1.00 85.81 220 GLY A C 1
ATOM 1788 O O . GLY A 1 220 ? -11.543 -2.863 18.801 1.00 85.81 220 GLY A O 1
ATOM 1789 N N . VAL A 1 221 ? -9.687 -1.599 18.790 1.00 87.25 221 VAL A N 1
ATOM 1790 C CA . VAL A 1 221 ? -9.629 -1.380 17.337 1.00 87.25 221 VAL A CA 1
ATOM 1791 C C . VAL A 1 221 ? -8.774 -2.467 16.693 1.00 87.25 221 VAL A C 1
ATOM 1793 O O . VAL A 1 221 ? -7.665 -2.756 17.142 1.00 87.25 221 VAL A O 1
ATOM 1796 N N . SER A 1 222 ? -9.277 -3.071 15.617 1.00 82.69 222 SER A N 1
ATOM 1797 C CA . SER A 1 222 ? -8.524 -4.085 14.872 1.00 82.69 222 SER A CA 1
ATOM 1798 C C . SER A 1 222 ? -7.425 -3.439 14.029 1.00 82.69 222 SER A C 1
ATOM 1800 O O . SER A 1 222 ? -7.699 -2.527 13.252 1.00 82.69 222 SER A O 1
ATOM 1802 N N . ASN A 1 223 ? -6.198 -3.956 14.129 1.00 79.56 223 ASN A N 1
ATOM 1803 C CA . ASN A 1 223 ? -5.044 -3.485 13.362 1.00 79.56 223 ASN A CA 1
ATOM 1804 C C . ASN A 1 223 ? -4.451 -4.631 12.530 1.00 79.56 223 ASN A C 1
ATOM 1806 O O . ASN A 1 223 ? -4.213 -5.714 13.063 1.00 79.56 223 ASN A O 1
ATOM 1810 N N . ASN A 1 224 ? -4.144 -4.372 11.258 1.00 75.62 224 ASN A N 1
ATOM 1811 C CA . ASN A 1 224 ? -3.342 -5.249 10.404 1.00 75.62 224 ASN A CA 1
ATOM 1812 C C . ASN A 1 224 ? -1.997 -4.576 10.097 1.00 75.62 224 ASN A C 1
ATOM 1814 O O . ASN A 1 224 ? -1.978 -3.470 9.568 1.00 75.62 224 ASN A O 1
ATOM 1818 N N . CYS A 1 225 ? -0.873 -5.213 10.433 1.00 72.69 225 CYS A N 1
ATOM 1819 C CA . CYS A 1 225 ? 0.467 -4.665 10.185 1.00 72.69 225 CYS A CA 1
ATOM 1820 C C . CYS A 1 225 ? 1.111 -5.328 8.963 1.00 72.69 225 CYS A C 1
ATOM 1822 O O . CYS A 1 225 ? 1.277 -6.545 8.937 1.00 72.69 225 CYS A O 1
ATOM 1824 N N . GLU A 1 226 ? 1.541 -4.530 7.986 1.00 66.19 226 GLU A N 1
ATOM 1825 C CA . GLU A 1 226 ? 1.955 -5.024 6.670 1.00 66.19 226 GLU A CA 1
ATOM 1826 C C . GLU A 1 226 ? 2.965 -4.109 5.946 1.00 66.19 226 GLU A C 1
ATOM 1828 O O . GLU A 1 226 ? 3.260 -2.989 6.374 1.00 66.19 226 GLU A O 1
ATOM 1833 N N . GLN A 1 227 ? 3.532 -4.578 4.830 1.00 55.50 227 GLN A N 1
ATOM 1834 C CA . GLN A 1 227 ? 4.419 -3.783 3.965 1.00 55.50 227 GLN A CA 1
ATOM 1835 C C . GLN A 1 227 ? 3.604 -3.060 2.875 1.00 55.50 227 GLN A C 1
ATOM 1837 O O . GLN A 1 227 ? 2.781 -3.680 2.220 1.00 55.50 227 GLN A O 1
ATOM 1842 N N . ARG A 1 228 ? 3.837 -1.748 2.687 1.00 50.50 228 ARG A N 1
ATOM 1843 C CA . ARG A 1 228 ? 3.039 -0.863 1.798 1.00 50.50 228 ARG A CA 1
ATOM 1844 C C . ARG A 1 228 ? 3.353 -1.052 0.307 1.00 50.50 228 ARG A C 1
ATOM 1846 O O . ARG A 1 228 ? 2.478 -0.924 -0.546 1.00 50.50 228 ARG A O 1
ATOM 1853 N N . SER A 1 229 ? 4.629 -1.267 0.015 1.00 51.69 229 SER A N 1
ATOM 1854 C CA . SER A 1 229 ? 5.274 -1.320 -1.303 1.00 51.69 229 SER A CA 1
ATOM 1855 C C . SER A 1 229 ? 6.726 -1.762 -1.078 1.00 51.69 229 SER A C 1
ATOM 1857 O O . SER A 1 229 ? 7.183 -1.662 0.050 1.00 51.69 229 SER A O 1
ATOM 1859 N N . ASP A 1 230 ? 7.476 -2.191 -2.095 1.00 50.06 230 ASP A N 1
ATOM 1860 C CA . ASP A 1 230 ? 8.923 -2.476 -1.965 1.00 50.06 230 ASP A CA 1
ATOM 1861 C C . ASP A 1 230 ? 9.778 -1.225 -2.192 1.00 50.06 230 ASP A C 1
ATOM 1863 O O . ASP A 1 230 ? 10.854 -1.061 -1.609 1.00 50.06 230 ASP A O 1
ATOM 1867 N N . ILE A 1 231 ? 9.231 -0.272 -2.937 1.00 40.88 231 ILE A N 1
ATOM 1868 C CA . ILE A 1 231 ? 9.698 1.098 -3.072 1.00 40.88 231 ILE A CA 1
ATOM 1869 C C . ILE A 1 231 ? 8.958 1.920 -2.011 1.00 40.88 231 ILE A C 1
ATOM 1871 O O . ILE A 1 231 ? 7.776 2.163 -2.171 1.00 40.88 231 ILE A O 1
ATOM 1875 N N . HIS A 1 232 ? 9.573 2.292 -0.883 1.00 42.28 232 HIS A N 1
ATOM 1876 C CA . HIS A 1 232 ? 8.854 2.812 0.301 1.00 42.28 232 HIS A CA 1
ATOM 1877 C C . HIS A 1 232 ? 9.061 4.318 0.588 1.00 42.28 232 HIS A C 1
ATOM 1879 O O . HIS A 1 232 ? 10.205 4.733 0.784 1.00 42.28 232 HIS A O 1
ATOM 1885 N N . ALA A 1 233 ? 7.978 5.090 0.789 1.00 28.58 233 ALA A N 1
ATOM 1886 C CA . ALA A 1 233 ? 7.799 6.065 1.885 1.00 28.58 233 ALA A CA 1
ATOM 1887 C C . ALA A 1 233 ? 6.332 6.533 2.015 1.00 28.58 233 ALA A C 1
ATOM 1889 O O . ALA A 1 233 ? 5.531 6.453 1.093 1.00 28.58 233 ALA A O 1
ATOM 1890 N N . SER A 1 234 ? 5.995 7.044 3.193 1.00 27.95 234 SER A N 1
ATOM 1891 C CA . SER A 1 234 ? 4.782 7.797 3.508 1.00 27.95 234 SER A CA 1
ATOM 1892 C C . SER A 1 234 ? 4.897 9.229 2.982 1.00 27.95 234 SER A C 1
ATOM 1894 O O . SER A 1 234 ? 5.951 9.856 3.112 1.00 27.95 234 SER A O 1
ATOM 1896 N N . VAL A 1 235 ? 3.823 9.745 2.384 1.00 25.77 235 VAL A N 1
ATOM 1897 C CA . VAL A 1 235 ? 3.801 11.061 1.734 1.00 25.77 235 VAL A CA 1
ATOM 1898 C C . VAL A 1 235 ? 3.653 12.195 2.752 1.00 25.77 235 VAL A C 1
ATOM 1900 O O . VAL A 1 235 ? 2.663 12.250 3.477 1.00 25.77 235 VAL A O 1
ATOM 1903 N N . VAL A 1 236 ? 4.600 13.140 2.723 1.00 24.53 236 VAL A N 1
ATOM 1904 C CA . VAL A 1 236 ? 4.482 14.490 3.298 1.00 24.53 236 VAL A CA 1
ATOM 1905 C C . VAL A 1 236 ? 4.632 15.493 2.151 1.00 24.53 236 VAL A C 1
ATOM 1907 O O . VAL A 1 236 ? 5.688 15.550 1.530 1.00 24.53 236 VAL A O 1
ATOM 1910 N N . GLY A 1 237 ? 3.575 16.254 1.855 1.00 22.66 237 GLY A N 1
ATOM 1911 C CA . GLY A 1 237 ? 3.588 17.363 0.893 1.00 22.66 237 GLY A CA 1
ATOM 1912 C C . GLY A 1 237 ? 2.171 17.805 0.509 1.00 22.66 237 GLY A C 1
ATOM 1913 O O . GLY A 1 237 ? 1.452 17.061 -0.150 1.00 22.66 237 GLY A O 1
ATOM 1914 N N . ALA A 1 238 ? 1.750 19.003 0.932 1.00 23.38 238 ALA A N 1
ATOM 1915 C CA . ALA A 1 238 ? 0.436 19.580 0.630 1.00 23.38 238 ALA A CA 1
ATOM 1916 C C . ALA A 1 238 ? 0.593 20.932 -0.084 1.00 23.38 238 ALA A C 1
ATOM 1918 O O . ALA A 1 238 ? 1.223 21.845 0.448 1.00 23.38 238 ALA A O 1
ATOM 1919 N N . LYS A 1 239 ? -0.036 21.099 -1.254 1.00 22.72 239 LYS A N 1
ATOM 1920 C CA . LYS A 1 239 ? -0.171 22.399 -1.934 1.00 22.72 239 LYS A CA 1
ATOM 1921 C C . LYS A 1 239 ? -1.621 22.882 -1.839 1.00 22.72 239 LYS A C 1
ATOM 1923 O O . LYS A 1 239 ? -2.552 22.097 -1.984 1.00 22.72 239 LYS A O 1
ATOM 1928 N N . LYS A 1 240 ? -1.810 24.176 -1.552 1.00 23.59 240 LYS A N 1
ATOM 1929 C CA . LYS A 1 240 ? -3.122 24.840 -1.436 1.00 23.59 240 LYS A CA 1
ATOM 1930 C C . LYS A 1 240 ? -3.914 24.720 -2.745 1.00 23.59 240 LYS A C 1
ATOM 1932 O O . LYS A 1 240 ? -3.495 25.287 -3.749 1.00 23.59 240 LYS A O 1
ATOM 1937 N N . LEU A 1 241 ? -5.088 24.100 -2.682 1.00 24.92 241 LEU A N 1
ATOM 1938 C CA . LEU A 1 241 ? -6.213 24.345 -3.586 1.00 24.92 241 LEU A CA 1
ATOM 1939 C C . LEU A 1 241 ? -7.451 24.645 -2.719 1.00 24.92 241 LEU A C 1
ATOM 1941 O O . LEU A 1 241 ? -7.467 24.300 -1.539 1.00 24.92 241 LEU A O 1
ATOM 1945 N N . GLY A 1 242 ? -8.368 25.450 -3.256 1.00 23.28 242 GLY A N 1
ATOM 1946 C CA . GLY A 1 242 ? -9.375 26.237 -2.534 1.00 23.28 242 GLY A CA 1
ATOM 1947 C C . GLY A 1 242 ? -10.384 25.469 -1.672 1.00 23.28 242 GLY A C 1
ATOM 1948 O O . GLY A 1 242 ? -10.404 24.250 -1.615 1.00 23.28 242 GLY A O 1
ATOM 1949 N N . ALA A 1 243 ? -11.181 26.251 -0.943 1.00 26.52 243 ALA A N 1
ATOM 1950 C CA . ALA A 1 243 ? -12.026 25.840 0.171 1.00 26.52 243 ALA A CA 1
ATOM 1951 C C . ALA A 1 243 ? -13.097 24.794 -0.189 1.00 26.52 243 ALA A C 1
ATOM 1953 O O . ALA A 1 243 ? -13.910 25.042 -1.072 1.00 26.52 243 ALA A O 1
ATOM 1954 N N . GLY A 1 244 ? -13.155 23.700 0.582 1.00 31.81 244 GLY A N 1
ATOM 1955 C CA . GLY A 1 244 ? -14.340 22.836 0.637 1.00 31.81 244 GLY A CA 1
ATOM 1956 C C . GLY A 1 244 ? -14.104 21.347 0.874 1.00 31.81 244 GLY A C 1
ATOM 1957 O O . GLY A 1 244 ? -14.992 20.699 1.414 1.00 31.81 244 GLY A O 1
ATOM 1958 N N . ASP A 1 245 ? -12.927 20.806 0.558 1.00 25.94 245 ASP A N 1
ATOM 1959 C CA . ASP A 1 245 ? -12.832 19.362 0.310 1.00 25.94 245 ASP A CA 1
ATOM 1960 C C . ASP A 1 245 ? -12.130 18.573 1.428 1.00 25.94 245 ASP A C 1
ATOM 1962 O O . ASP A 1 245 ? -11.053 18.937 1.912 1.00 25.94 245 ASP A O 1
ATOM 1966 N N . ALA A 1 246 ? -12.750 17.460 1.828 1.00 24.30 246 ALA A N 1
ATOM 1967 C CA . ALA A 1 246 ? -12.051 16.310 2.391 1.00 24.30 246 ALA A CA 1
ATOM 1968 C C . ALA A 1 246 ? -10.944 15.909 1.401 1.00 24.30 246 ALA A C 1
ATOM 1970 O O . ALA A 1 246 ? -11.246 15.647 0.234 1.00 24.30 246 ALA A O 1
ATOM 1971 N N . LEU A 1 247 ? -9.670 15.890 1.810 1.00 26.80 247 LEU A N 1
ATOM 1972 C CA . LEU A 1 247 ? -8.600 15.409 0.931 1.00 26.80 247 LEU A CA 1
ATOM 1973 C C . LEU A 1 247 ? -8.712 13.882 0.813 1.00 26.80 247 LEU A C 1
ATOM 1975 O O . LEU A 1 247 ? -8.044 13.136 1.523 1.00 26.80 247 LEU A O 1
ATOM 1979 N N . LEU A 1 248 ? -9.551 13.421 -0.114 1.00 26.34 248 LEU A N 1
ATOM 1980 C CA . LEU A 1 248 ? -9.332 12.149 -0.789 1.00 26.34 248 LEU A CA 1
ATOM 1981 C C . LEU A 1 248 ? -8.060 12.290 -1.627 1.00 26.34 248 LEU A C 1
ATOM 1983 O O . LEU A 1 248 ? -7.926 13.243 -2.398 1.00 26.34 248 LEU A O 1
ATOM 1987 N N . TRP A 1 249 ? -7.115 11.363 -1.478 1.00 27.25 249 TRP A N 1
ATOM 1988 C CA . TRP A 1 249 ? -5.898 11.378 -2.284 1.00 27.25 249 TRP A CA 1
ATOM 1989 C C . TRP A 1 249 ? -6.216 11.165 -3.761 1.00 27.25 249 TRP A C 1
ATOM 1991 O O . TRP A 1 249 ? -6.464 10.059 -4.225 1.00 27.25 249 TRP A O 1
ATOM 2001 N N . ILE A 1 250 ? -6.176 12.281 -4.483 1.00 25.08 250 ILE A N 1
ATOM 2002 C CA . ILE A 1 250 ? -5.981 12.392 -5.921 1.00 25.08 250 ILE A CA 1
ATOM 2003 C C . ILE A 1 250 ? -4.473 12.260 -6.150 1.00 25.08 250 ILE A C 1
ATOM 2005 O O . ILE A 1 250 ? -3.723 13.192 -5.856 1.00 25.08 250 ILE A O 1
ATOM 2009 N N . GLN A 1 251 ? -4.020 11.118 -6.661 1.00 24.97 251 GLN A N 1
ATOM 2010 C CA . GLN A 1 251 ? -2.689 11.004 -7.255 1.00 24.97 251 GLN A CA 1
ATOM 2011 C C . GLN A 1 251 ? -2.794 11.380 -8.740 1.00 24.97 251 GLN A C 1
ATOM 2013 O O . GLN A 1 251 ? -3.663 10.887 -9.457 1.00 24.97 251 GLN A O 1
ATOM 2018 N N . GLN A 1 252 ? -1.996 12.370 -9.153 1.00 28.59 252 GLN A N 1
ATOM 2019 C CA . GLN A 1 252 ? -1.834 12.770 -10.556 1.00 28.59 252 GLN A CA 1
ATOM 2020 C C . GLN A 1 252 ? -1.034 11.723 -11.323 1.00 28.59 252 GLN A C 1
ATOM 2022 O O . GLN A 1 252 ? -0.231 11.020 -10.664 1.00 28.59 252 GLN A O 1
#

Secondary structure (DSSP, 8-state):
------S--HHHHHS-EEEEEEEGGGG--HHHHHHHHHHTT---TT-SSHHHHHHHHHHHTT--GGGGT--SS-HHHHHHHHHHTT--SHHHHHHHHHHHHHHHHHTTEEEEEEE--THHHHTTT--HHHHHHTT---EEEE-TT-TTHHHHHHHHHHS-TTSSSS-SEEEE-GGGGG-HHHHHHHHHTT-EEEE-HHHHHTTS-HHHHHHHHHHHHHTT--EEE----SS-----------TT--------

Radius of gyration: 19.1 Å; Cα contacts (8 Å, |Δi|>4): 352; chains: 1; bounding box: 48×46×49 Å

Sequence (252 aa):
MADINTSISTFISQLPKVVLHVHIKGTLPLSLHWCLAQKNYIPLPLYPTYKSLIALYAIMYNHRQEMQGDNSLPTFLKAYYGGMEVLQTEEDFYNLMMEYFAKAVDMNIWYMDLFFDPQAHTRQGVTLMAARKDGYWITVHCDIGQKNTHKHIHEVATSCIGGFESANRIDHGLNVIEQPELIQIIKQHGLGLTLHPHTYHRQLPTEYIFGSIKKPWDEGVSNNCEQRSDIHASVVGAKKLGAGDALLWIQQ

InterPro domains:
  IPR001365 Adenosine deaminase domain [PF00962] (16-127)
  IPR006330 Adenosine/adenine deaminase [PTHR43114] (1-128)
  IPR032466 Metal-dependent hydrolase [SSF51556] (12-202)

Nearest PDB structures (foldseek):
  6ii7-assembly1_A  TM=5.357E-01  e=4.106E-06  Plasmodium falciparum 3D7
  9c67-assembly1_F  TM=4.551E-01  e=3.532E-04  Bacteroidales bacterium
  9c67-assembly1_D  TM=4.727E-01  e=7.645E-04  Bacteroidales bacterium
  8hub-assembly1_A  TM=5.455E-01  e=5.186E-02  Homo sapiens
  8hub-assembly1_C  TM=4.622E-01  e=1.247E-02  Homo sapiens

Mean predicted aligned error: 9.25 Å

pLDDT: mean 76.09, std 18.98, range [22.66, 96.25]

Organism: Armillaria gallica (NCBI:txid47427)

Foldseek 3Di:
DDPPPPDPPPVQQPDAAEAEAAALLQQQDLVLLVVLCVVVVPDPPCANDSVSSVVVLVCLVQDWVVVVVDQPFTSLVVVSVSSVVSQDDPVSVVVSVVVVVVVCVSSNYPYYDYDDPCLVCVVVVCAQLNCVVVPDADEAELFPPEDCSVVLLCCQLANQRNHDRHGQEYEASLCCVVPVVSLVSCVVSLYAYEHELVQVVSPDPNVCSVCSQVVSVVVPHHYHYDHHGPSDHTDDHDDDDDDDDSPGDDDD

Solvent-accessible surface area (backbone atoms only — not comparable to full-atom values): 14679 Å² total; per-residue (Å²): 131,83,83,76,72,84,63,78,49,72,66,66,52,67,38,81,35,68,40,74,58,31,40,59,72,23,47,57,48,69,68,57,47,54,50,30,20,62,75,66,71,49,84,47,88,95,32,88,40,71,68,45,43,53,53,48,50,62,44,51,66,74,51,56,56,42,82,76,71,44,76,58,81,29,49,38,56,52,52,40,54,60,52,45,71,38,57,81,49,73,66,45,52,49,51,49,51,52,55,48,50,56,51,31,55,76,52,31,44,79,46,71,45,75,57,71,77,58,64,76,38,37,86,75,68,49,39,62,36,54,44,41,75,76,69,48,85,47,68,47,74,26,54,63,89,38,89,62,35,69,58,43,48,47,38,45,44,62,32,64,56,41,82,33,68,37,46,62,30,34,33,40,40,58,62,36,75,83,38,68,70,51,50,51,46,29,43,74,66,66,32,33,30,37,35,40,64,75,49,44,52,78,80,40,60,64,71,57,50,56,53,48,61,46,52,48,44,77,75,66,31,52,72,47,79,45,69,51,36,73,59,63,57,73,69,53,71,88,79,94,72,80,93,86,75,78,78,68,84,78,79,132